Protein AF-R5GEL2-F1 (afdb_monomer)

pLDDT: mean 92.85, std 8.94, range [37.12, 98.94]

Solvent-accessible surface area (backbone atoms only — not comparable to full-atom values): 17138 Å² total; per-residue (Å²): 130,87,53,75,65,78,52,74,66,55,54,52,49,39,47,52,51,6,53,53,42,35,73,78,38,62,74,30,64,51,55,67,78,58,76,36,51,43,66,58,35,22,49,51,56,21,46,53,54,73,56,70,83,65,63,38,42,19,38,35,51,75,49,78,46,53,49,48,30,32,56,24,31,39,42,65,75,73,28,66,53,74,66,54,56,55,35,22,50,47,33,34,37,79,86,52,81,53,59,70,58,35,41,52,42,25,18,38,71,32,29,46,41,58,88,43,70,68,53,45,42,54,48,19,53,51,50,57,70,45,36,59,55,33,46,32,32,42,49,87,51,32,64,54,51,54,51,49,74,69,53,38,39,72,69,34,45,25,16,42,63,66,10,65,50,44,36,80,78,45,97,79,23,33,42,36,48,42,46,63,33,30,37,33,33,37,20,52,50,27,67,47,43,53,59,34,53,79,47,31,68,62,52,50,66,97,58,53,50,60,47,64,49,64,40,82,46,63,45,64,36,87,68,27,35,58,70,35,83,62,103,49,88,32,44,63,55,46,49,53,50,51,50,50,58,52,72,74,49,92,54,53,36,35,46,24,23,42,59,65,49,18,57,60,52,15,41,48,32,18,76,70,34,18,34,5,38,25,40,39,79,37,51,42,52,72,44,32,36,46,21,52,54,40,67,77,31,68,91,54,43,71,66,62,56,94,68,44,40,63,60,50,74,92,56,55,62,67,58,40,55,77,45,79,72,21,33,76,79

Foldseek 3Di:
DQPDADDPVVLVVLLVLLVVLCVVPVCLQDWDDFPDEQQRLQVVLLCCLQPQPLLAAFAAEQDPLLLLLLQALVCVVRPDDPVNSVNSNSVLDRRDPPNQVSLVCCCAQQPFDDSDSVLSNVSNVLCLVLLCRHQEYATDHSSVVVCVVVVSNVNHGYYHLNNQLCQVVDQHGSQLSQAQFFEEEEELLQVLLVVLLVVVCVQQPPGSLHHDYVHYHYDNQFHCHNNFDDPDNGPVRSLVVVLVVVVVDDGQEYEYARGSSQSVSQSSCSVSSHYRYRSHLSVCLSSLEDFQQQCVPCVRCVSHDPSRYHRDPVSQTPPCCVNVHVGSD

Radius of gyration: 19.91 Å; Cα contacts (8 Å, |Δi|>4): 616; chains: 1; bounding box: 53×40×61 Å

Mean predicted aligned error: 4.38 Å

Secondary structure (DSSP, 8-state):
--PPPPPHHHHHHHHHHHHHHHHH-GGGGPPPPPSS-HHHHHHHHHHHHHS--SS-EEEEE--HHHHHHHHHHHHHHH---HHHHHHHHTTS-PPP--HHHHHHHHHHHH---S--HHHHHHHHHHHHHHGGG-SEEE---GGGHHHHHTTTTTTPEEE-GGGTS-GGG-SS-GGGGGTT-EEEEEETTHHHHHHHHHTGGGTSTTSSSSPPPSEEEEEE----GGG---S-SSHHHHHHHHHHHHHTS--SEEEE--GGGHHHHHHHHHHTTSEEEE-TTHHHHHTTB--HHHHT-HHHHTT--TT-BPPPGGGS-TTGGGTTTTTT-

Nearest PDB structures (foldseek):
  1r55-assembly1_A  TM=3.298E-01  e=1.369E+00  Homo sapiens
  8ghp-assembly1_A  TM=3.135E-01  e=3.458E+00  Homo sapiens

Structure (mmCIF, N/CA/C/O backbone):
data_AF-R5GEL2-F1
#
_entry.id   AF-R5GEL2-F1
#
loop_
_atom_site.group_PDB
_atom_site.id
_atom_site.type_symbol
_atom_site.label_atom_id
_atom_site.label_alt_id
_atom_site.label_comp_id
_atom_site.label_asym_id
_atom_site.label_entity_id
_atom_site.label_seq_id
_atom_site.pdbx_PDB_ins_code
_atom_site.Cartn_x
_atom_site.Cartn_y
_atom_site.Cartn_z
_atom_site.occupancy
_atom_site.B_iso_or_equiv
_atom_site.auth_seq_id
_atom_site.auth_comp_id
_atom_site.auth_asym_id
_atom_site.auth_atom_id
_atom_site.pdbx_PDB_model_num
ATOM 1 N N . MET A 1 1 ? 8.995 6.875 -34.003 1.00 37.12 1 MET A N 1
ATOM 2 C CA . MET A 1 1 ? 10.150 5.949 -34.084 1.00 37.12 1 MET A CA 1
ATOM 3 C C . MET A 1 1 ? 10.126 5.033 -32.870 1.00 37.12 1 MET A C 1
ATOM 5 O O . MET A 1 1 ? 10.317 5.533 -31.772 1.00 37.12 1 MET A O 1
ATOM 9 N N . LYS A 1 2 ? 9.865 3.727 -33.035 1.00 38.16 2 LYS A N 1
ATOM 10 C CA . LYS A 1 2 ? 10.055 2.752 -31.945 1.00 38.16 2 LYS A CA 1
ATOM 11 C C . LYS A 1 2 ? 11.545 2.752 -31.589 1.00 38.16 2 LYS A C 1
ATOM 13 O O . LYS A 1 2 ? 12.365 2.341 -32.411 1.00 38.16 2 LYS A O 1
ATOM 18 N N . THR A 1 3 ? 11.909 3.299 -30.433 1.00 50.88 3 THR A N 1
ATOM 19 C CA . THR A 1 3 ? 13.295 3.296 -29.958 1.00 50.88 3 THR A CA 1
ATOM 20 C C . THR A 1 3 ? 13.719 1.842 -29.778 1.00 50.88 3 THR A C 1
ATOM 22 O O . THR A 1 3 ? 13.086 1.080 -29.049 1.00 50.88 3 THR A O 1
ATOM 25 N N . ARG A 1 4 ? 14.759 1.408 -30.505 1.00 55.03 4 ARG A N 1
ATOM 26 C CA . ARG A 1 4 ? 15.306 0.055 -30.330 1.00 55.03 4 ARG A CA 1
ATOM 27 C C . ARG A 1 4 ? 15.695 -0.117 -28.854 1.00 55.03 4 ARG A C 1
ATOM 29 O O . ARG A 1 4 ? 16.350 0.776 -28.310 1.00 55.03 4 ARG A O 1
ATOM 36 N N . PRO A 1 5 ? 15.333 -1.231 -28.197 1.00 58.41 5 PRO A N 1
ATOM 37 C CA . PRO A 1 5 ? 15.738 -1.461 -26.816 1.00 58.41 5 PRO A CA 1
ATOM 38 C C . PRO A 1 5 ? 17.271 -1.463 -26.724 1.00 58.41 5 PRO A C 1
ATOM 40 O O . PRO A 1 5 ? 17.941 -2.106 -27.534 1.00 58.41 5 PRO A O 1
ATOM 43 N N . LEU A 1 6 ? 17.844 -0.750 -25.742 1.00 62.34 6 LEU A N 1
ATOM 44 C CA . LEU A 1 6 ? 19.303 -0.701 -25.546 1.00 62.34 6 LEU A CA 1
ATOM 45 C C . LEU A 1 6 ? 19.872 -2.126 -25.402 1.00 62.34 6 LEU A C 1
ATOM 47 O O . LEU A 1 6 ? 19.221 -3.017 -24.843 1.00 62.34 6 LEU A O 1
ATOM 51 N N . SER A 1 7 ? 21.093 -2.374 -25.883 1.00 70.38 7 SER A N 1
ATOM 52 C CA . SER A 1 7 ? 21.727 -3.698 -25.777 1.00 70.38 7 SER A CA 1
ATOM 53 C C . SER A 1 7 ? 22.000 -4.082 -24.311 1.00 70.38 7 SER A C 1
ATOM 55 O O . SER A 1 7 ? 22.068 -3.226 -23.426 1.00 70.38 7 SER A O 1
ATOM 57 N N . LYS A 1 8 ? 22.125 -5.389 -24.006 1.00 66.75 8 LYS A N 1
ATOM 58 C CA . LYS A 1 8 ? 22.359 -5.851 -22.613 1.00 66.75 8 LYS A CA 1
ATOM 59 C C . LYS A 1 8 ? 23.684 -5.303 -22.093 1.00 66.75 8 LYS A C 1
ATOM 61 O O . LYS A 1 8 ? 23.744 -4.872 -20.948 1.00 66.75 8 LYS A O 1
ATOM 66 N N . ALA A 1 9 ? 24.690 -5.262 -22.962 1.00 73.31 9 ALA A N 1
ATOM 67 C CA . ALA A 1 9 ? 25.987 -4.673 -22.676 1.00 73.31 9 ALA A CA 1
ATOM 68 C C . ALA A 1 9 ? 25.861 -3.196 -22.281 1.00 73.31 9 ALA A C 1
ATOM 70 O O . ALA A 1 9 ? 26.357 -2.809 -21.228 1.00 73.31 9 ALA A O 1
ATOM 71 N N . LEU A 1 10 ? 25.117 -2.395 -23.050 1.00 76.12 10 LEU A N 1
ATOM 72 C CA . LEU A 1 10 ? 24.977 -0.965 -22.783 1.00 76.12 10 LEU A CA 1
ATOM 73 C C . LEU A 1 10 ? 24.272 -0.679 -21.449 1.00 76.12 10 LEU A C 1
ATOM 75 O O . LEU A 1 10 ? 24.745 0.144 -20.675 1.00 76.12 10 LEU A O 1
ATOM 79 N N . VAL A 1 11 ? 23.194 -1.398 -21.122 1.00 73.62 11 VAL A N 1
ATOM 80 C CA . VAL A 1 11 ? 22.514 -1.235 -19.820 1.00 73.62 11 VAL A CA 1
ATOM 81 C C . VAL A 1 11 ? 23.430 -1.620 -18.654 1.00 73.62 11 VAL A C 1
ATOM 83 O O . VAL A 1 11 ? 23.440 -0.940 -17.628 1.00 73.62 11 VAL A O 1
ATOM 86 N N . THR A 1 12 ? 24.224 -2.684 -18.807 1.00 77.88 12 THR A N 1
ATOM 87 C CA . THR A 1 12 ? 25.216 -3.088 -17.801 1.00 77.88 12 THR A CA 1
ATOM 88 C C . THR A 1 12 ? 26.283 -2.014 -17.613 1.00 77.88 12 THR A C 1
ATOM 90 O O . THR A 1 12 ? 26.579 -1.656 -16.475 1.00 77.88 12 THR A O 1
ATOM 93 N N . VAL A 1 13 ? 26.806 -1.452 -18.705 1.00 83.38 13 VAL A N 1
ATOM 94 C CA . VAL A 1 13 ? 27.785 -0.356 -18.668 1.00 83.38 13 VAL A CA 1
ATOM 95 C C . VAL A 1 13 ? 27.195 0.875 -17.982 1.00 83.38 13 VAL A C 1
ATOM 97 O O . VAL A 1 13 ? 27.789 1.373 -17.031 1.00 83.38 13 VAL A O 1
ATOM 100 N N . LEU A 1 14 ? 25.991 1.312 -18.365 1.00 80.88 14 LEU A N 1
ATOM 101 C CA . LEU A 1 14 ? 25.308 2.447 -17.731 1.00 80.88 14 LEU A CA 1
ATOM 102 C C . LEU A 1 14 ? 25.101 2.224 -16.227 1.00 80.88 14 LEU A C 1
ATOM 104 O O . LEU A 1 14 ? 25.308 3.134 -15.427 1.00 80.88 14 LEU A O 1
ATOM 108 N N . LYS A 1 15 ? 24.749 0.999 -15.820 1.00 78.38 15 LYS A N 1
ATOM 109 C CA . LYS A 1 15 ? 24.614 0.634 -14.404 1.00 78.38 15 LYS A CA 1
ATOM 110 C C . LYS A 1 15 ? 25.949 0.703 -13.658 1.00 78.38 15 LYS A C 1
ATOM 112 O O . LYS A 1 15 ? 25.963 1.120 -12.502 1.00 78.38 15 LYS A O 1
ATOM 117 N N . LEU A 1 16 ? 27.049 0.270 -14.276 1.00 83.25 16 LEU A N 1
ATOM 118 C CA . LEU A 1 16 ? 28.389 0.348 -13.683 1.00 83.25 16 LEU A CA 1
ATOM 119 C C . LEU A 1 16 ? 28.854 1.801 -13.553 1.00 83.25 16 LEU A C 1
ATOM 121 O O . LEU A 1 16 ? 29.304 2.185 -12.478 1.00 83.25 16 LEU A O 1
ATOM 125 N N . ILE A 1 17 ? 28.660 2.614 -14.593 1.00 83.38 17 ILE A N 1
ATOM 126 C CA . ILE A 1 17 ? 28.971 4.050 -14.572 1.00 83.38 17 ILE A CA 1
ATOM 127 C C . ILE A 1 17 ? 28.175 4.744 -13.467 1.00 83.38 17 ILE A C 1
ATOM 129 O O . ILE A 1 17 ? 28.766 5.398 -12.615 1.00 83.38 17 ILE A O 1
ATOM 133 N N . GLY A 1 18 ? 26.857 4.535 -13.408 1.00 79.25 18 GLY A N 1
ATOM 134 C CA . GLY A 1 18 ? 26.023 5.123 -12.360 1.00 79.25 18 GLY A CA 1
ATOM 135 C C . GLY A 1 18 ? 26.480 4.727 -10.949 1.00 79.25 18 GLY A C 1
ATOM 136 O O . GLY A 1 18 ? 26.526 5.568 -10.057 1.00 79.25 18 GLY A O 1
ATOM 137 N N . LYS A 1 19 ? 26.911 3.473 -10.735 1.00 79.62 19 LYS A N 1
ATOM 138 C CA . LYS A 1 19 ? 27.489 3.049 -9.445 1.00 79.62 19 LYS A CA 1
ATOM 139 C C . LYS A 1 19 ? 28.761 3.815 -9.086 1.00 79.62 19 LYS A C 1
ATOM 141 O O . LYS A 1 19 ? 28.962 4.113 -7.914 1.00 79.62 19 LYS A O 1
ATOM 146 N N . VAL A 1 20 ? 29.625 4.088 -10.062 1.00 84.19 20 VAL A N 1
ATOM 147 C CA . VAL A 1 20 ? 30.837 4.892 -9.849 1.00 84.19 20 VAL A CA 1
ATOM 148 C C . VAL A 1 20 ? 30.454 6.335 -9.521 1.00 84.19 20 VAL A C 1
ATOM 150 O O . VAL A 1 20 ? 30.935 6.869 -8.526 1.00 84.19 20 VAL A O 1
ATOM 153 N N . VAL A 1 21 ? 29.519 6.926 -10.271 1.00 81.19 21 VAL A N 1
ATOM 154 C CA . VAL A 1 21 ? 28.993 8.277 -10.009 1.00 81.19 21 VAL A CA 1
ATOM 155 C C . VAL A 1 21 ? 28.429 8.387 -8.594 1.00 81.19 21 VAL A C 1
ATOM 157 O O . VAL A 1 21 ? 28.763 9.329 -7.889 1.00 81.19 21 VAL A O 1
ATOM 160 N N . ALA A 1 22 ? 27.652 7.406 -8.134 1.00 78.62 22 ALA A N 1
ATOM 161 C CA . ALA A 1 22 ? 27.080 7.408 -6.788 1.00 78.62 22 ALA A CA 1
ATOM 162 C C . ALA A 1 22 ? 28.119 7.333 -5.661 1.00 78.62 22 ALA A C 1
ATOM 164 O O . ALA A 1 22 ? 27.867 7.837 -4.571 1.00 78.62 22 ALA A O 1
ATOM 165 N N . LYS A 1 23 ? 29.290 6.732 -5.913 1.00 81.44 23 LYS A N 1
ATOM 166 C CA . LYS A 1 23 ? 30.402 6.742 -4.949 1.00 81.44 23 LYS A CA 1
ATOM 167 C C . LYS A 1 23 ? 31.076 8.110 -4.852 1.00 81.44 23 LYS A C 1
ATOM 169 O O . LYS A 1 23 ? 31.566 8.458 -3.787 1.00 81.44 23 LYS A O 1
ATOM 174 N N . ILE A 1 24 ? 31.125 8.853 -5.957 1.00 83.94 24 ILE A N 1
ATOM 175 C CA . ILE A 1 24 ? 31.801 10.157 -6.047 1.00 83.94 24 ILE A CA 1
ATOM 176 C C . ILE A 1 24 ? 30.846 11.297 -5.658 1.00 83.94 24 ILE A C 1
ATOM 178 O O . ILE A 1 24 ? 31.268 12.304 -5.102 1.00 83.94 24 ILE A O 1
ATOM 182 N N . CYS A 1 25 ? 29.550 11.133 -5.923 1.00 78.88 25 CYS A N 1
ATOM 183 C CA . CYS A 1 25 ? 28.508 12.121 -5.688 1.00 78.88 25 CYS A CA 1
ATOM 184 C C . CYS A 1 25 ? 27.336 11.466 -4.931 1.00 78.88 25 CYS A C 1
ATOM 186 O O . CYS A 1 25 ? 26.422 10.929 -5.562 1.00 78.88 25 CYS A O 1
ATOM 188 N N . PRO A 1 26 ? 27.336 11.492 -3.584 1.00 72.06 26 PRO A N 1
ATOM 189 C CA . PRO A 1 26 ? 26.307 10.836 -2.772 1.00 72.06 26 PRO A CA 1
ATOM 190 C C . PRO A 1 26 ? 24.879 11.333 -3.047 1.00 72.06 26 PRO A C 1
ATOM 192 O O . PRO A 1 26 ? 23.924 10.565 -2.933 1.00 72.06 26 PRO A O 1
ATOM 195 N N . SER A 1 27 ? 24.717 12.585 -3.495 1.00 70.62 27 SER A N 1
ATOM 196 C CA . SER A 1 27 ? 23.416 13.148 -3.889 1.00 70.62 27 SER A CA 1
ATOM 197 C C . SER A 1 27 ? 22.786 12.444 -5.102 1.00 70.62 27 SER A C 1
ATOM 199 O O . SER A 1 27 ? 21.578 12.536 -5.308 1.00 70.62 27 SER A O 1
ATOM 201 N N . ALA A 1 28 ? 23.556 11.659 -5.866 1.00 66.06 28 ALA A N 1
ATOM 202 C CA . ALA A 1 28 ? 23.044 10.781 -6.921 1.00 66.06 28 ALA A CA 1
ATOM 203 C C . ALA A 1 28 ? 22.138 9.650 -6.389 1.00 66.06 28 ALA A C 1
ATOM 205 O O . ALA A 1 28 ? 21.367 9.066 -7.149 1.00 66.06 28 ALA A O 1
ATOM 206 N N . MET A 1 29 ? 22.209 9.337 -5.089 1.00 68.94 29 MET A N 1
ATOM 207 C CA . MET A 1 29 ? 21.339 8.360 -4.422 1.00 68.94 29 MET A CA 1
ATOM 208 C C . MET A 1 29 ? 20.086 8.979 -3.789 1.00 68.94 29 MET A C 1
ATOM 210 O O . MET A 1 29 ? 19.350 8.270 -3.102 1.00 68.94 29 MET A O 1
ATOM 214 N N . ALA A 1 30 ? 19.828 10.271 -4.015 1.00 82.62 30 ALA A N 1
ATOM 215 C CA . ALA A 1 30 ? 18.680 10.952 -3.434 1.00 82.62 30 ALA A CA 1
ATOM 216 C C . ALA A 1 30 ? 17.348 10.315 -3.869 1.00 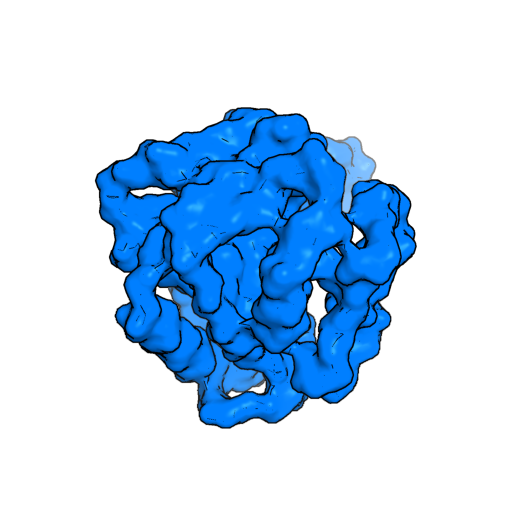82.62 30 ALA A C 1
ATOM 218 O O . ALA A 1 30 ? 17.090 10.078 -5.058 1.00 82.62 30 ALA A O 1
ATOM 219 N N . LEU A 1 31 ? 16.489 10.077 -2.879 1.00 89.88 31 LEU A N 1
ATOM 220 C CA . LEU A 1 31 ? 15.087 9.732 -3.088 1.00 89.88 31 LEU A CA 1
ATOM 221 C C . LEU A 1 31 ? 14.362 10.887 -3.797 1.00 89.88 31 LEU A C 1
ATOM 223 O O . LEU A 1 31 ? 14.830 12.031 -3.740 1.00 89.88 31 LEU A O 1
ATOM 227 N N . PRO A 1 32 ? 13.229 10.629 -4.470 1.00 91.50 32 PRO A N 1
ATOM 228 C CA . PRO A 1 32 ? 12.364 11.717 -4.892 1.00 91.50 32 PRO A CA 1
ATOM 229 C C . PRO A 1 32 ? 11.988 12.587 -3.682 1.00 91.50 32 PRO A C 1
ATOM 231 O O . PRO A 1 32 ? 11.641 12.035 -2.633 1.00 91.50 32 PRO A O 1
ATOM 234 N N . PRO A 1 33 ? 12.063 13.924 -3.807 1.00 92.56 33 PRO A N 1
ATOM 235 C CA . PRO A 1 33 ? 11.722 14.817 -2.707 1.00 92.56 33 PRO A CA 1
ATOM 236 C C . PRO A 1 33 ? 10.257 14.629 -2.308 1.00 92.56 33 PRO A C 1
ATOM 238 O O . PRO A 1 33 ? 9.421 14.327 -3.162 1.00 92.56 33 PRO A O 1
ATOM 241 N N . CYS A 1 34 ? 9.968 14.799 -1.020 1.00 96.50 34 CYS A N 1
ATOM 242 C CA . CYS A 1 34 ? 8.599 14.844 -0.520 1.00 96.50 34 CYS A CA 1
ATOM 243 C C . CYS A 1 34 ? 8.028 16.250 -0.716 1.00 96.50 34 CYS A C 1
ATOM 245 O O . CYS A 1 34 ? 8.754 17.235 -0.592 1.00 96.50 34 CYS A O 1
ATOM 247 N N . ASP A 1 35 ? 6.745 16.308 -1.056 1.00 97.88 35 ASP A N 1
ATOM 248 C CA . ASP A 1 35 ? 5.984 17.546 -1.221 1.00 97.88 35 ASP A CA 1
ATOM 249 C C . ASP A 1 35 ? 5.334 17.975 0.102 1.00 97.88 35 ASP A C 1
ATOM 251 O O . ASP A 1 35 ? 5.050 19.154 0.276 1.00 97.88 35 ASP A O 1
ATOM 255 N N . LEU A 1 36 ? 5.108 17.014 1.005 1.00 98.25 36 LEU A N 1
ATOM 256 C CA . LEU A 1 36 ? 4.556 17.201 2.343 1.00 98.25 36 LEU A CA 1
ATOM 257 C C . LEU A 1 36 ? 5.505 16.622 3.389 1.00 98.25 36 LEU A C 1
ATOM 259 O O . LEU A 1 36 ? 6.181 15.619 3.123 1.00 98.25 36 LEU A O 1
ATOM 263 N N . ASP A 1 37 ? 5.510 17.197 4.585 1.00 97.50 37 ASP A N 1
ATOM 264 C CA . ASP A 1 37 ? 6.106 16.556 5.753 1.00 97.50 37 ASP A CA 1
ATOM 265 C C . ASP A 1 37 ? 5.181 15.485 6.377 1.00 97.50 37 ASP A C 1
ATOM 267 O O . ASP A 1 37 ? 4.182 15.054 5.790 1.00 97.50 37 ASP A O 1
ATOM 271 N N . ASN A 1 38 ? 5.572 14.969 7.545 1.00 96.56 38 ASN A N 1
ATOM 272 C CA . ASN A 1 38 ? 4.817 13.934 8.245 1.00 96.56 38 ASN A CA 1
ATOM 273 C C . ASN A 1 38 ? 3.464 14.443 8.779 1.00 96.56 38 ASN A C 1
ATOM 275 O O . ASN A 1 38 ? 2.450 13.766 8.604 1.00 96.56 38 ASN A O 1
ATOM 279 N N . ASP A 1 39 ? 3.444 15.624 9.399 1.00 96.81 39 ASP A N 1
ATOM 280 C CA . ASP A 1 39 ? 2.246 16.189 10.022 1.00 96.81 39 ASP A CA 1
ATOM 281 C C . ASP A 1 39 ? 1.240 16.626 8.949 1.00 96.81 39 ASP A C 1
ATOM 283 O O . ASP A 1 39 ? 0.056 16.292 9.036 1.00 96.81 39 ASP A O 1
ATOM 287 N N . GLU A 1 40 ? 1.717 17.262 7.875 1.00 98.12 40 GLU A N 1
ATOM 288 C CA . GLU A 1 40 ? 0.893 17.663 6.731 1.00 98.12 40 GLU A CA 1
ATOM 289 C C . GLU A 1 40 ? 0.241 16.459 6.034 1.00 98.12 40 GLU A C 1
ATOM 291 O O . GLU A 1 40 ? -0.920 16.518 5.624 1.00 98.12 40 GLU A O 1
ATOM 296 N N . ALA A 1 41 ? 0.967 15.345 5.899 1.00 98.31 41 ALA A N 1
ATOM 297 C CA . ALA A 1 41 ? 0.426 14.122 5.316 1.00 98.31 41 ALA A CA 1
ATOM 298 C C . ALA A 1 41 ? -0.631 13.462 6.218 1.00 98.31 41 ALA A C 1
ATOM 300 O O . ALA A 1 41 ? -1.662 13.007 5.715 1.00 98.31 41 ALA A O 1
ATOM 301 N N . ASN A 1 42 ? -0.403 13.436 7.535 1.00 98.19 42 ASN A N 1
ATOM 302 C CA . ASN A 1 42 ? -1.383 12.962 8.513 1.00 98.19 42 ASN A CA 1
ATOM 303 C C . ASN A 1 42 ? -2.660 13.816 8.468 1.00 98.19 42 ASN A C 1
ATOM 305 O O . ASN A 1 42 ? -3.766 13.277 8.403 1.00 98.19 42 ASN A O 1
ATOM 309 N N . ASP A 1 43 ? -2.520 15.140 8.442 1.00 98.31 43 ASP A N 1
ATOM 310 C CA . ASP A 1 43 ? -3.657 16.057 8.391 1.00 98.31 43 ASP A CA 1
ATOM 311 C C . ASP A 1 43 ? -4.411 15.988 7.059 1.00 98.31 43 ASP A C 1
ATOM 313 O O . ASP A 1 43 ? -5.641 16.039 7.062 1.00 98.31 43 ASP A O 1
ATOM 317 N N . LEU A 1 44 ? -3.719 15.774 5.935 1.00 98.44 44 LEU A N 1
ATOM 318 C CA . LEU A 1 44 ? -4.363 15.556 4.638 1.00 98.44 44 LEU A CA 1
ATOM 319 C C . LEU A 1 44 ? -5.275 14.321 4.660 1.00 98.44 44 LEU A C 1
ATOM 321 O O . LEU A 1 44 ? -6.438 14.410 4.266 1.00 98.44 44 LEU A O 1
ATOM 325 N N . VAL A 1 45 ? -4.771 13.182 5.150 1.00 98.62 45 VAL A N 1
ATOM 326 C CA . VAL A 1 45 ? -5.575 11.952 5.255 1.00 98.62 45 VAL A CA 1
ATOM 327 C C . VAL A 1 45 ? -6.726 12.141 6.239 1.00 98.62 45 VAL A C 1
ATOM 329 O O . VAL A 1 45 ? -7.838 11.697 5.963 1.00 98.62 45 VAL A O 1
ATOM 332 N N . ARG A 1 46 ? -6.504 12.833 7.363 1.00 98.44 46 ARG A N 1
ATOM 333 C CA . ARG A 1 46 ? -7.581 13.158 8.307 1.00 98.44 46 ARG A CA 1
ATOM 334 C C . ARG A 1 46 ? -8.669 14.004 7.643 1.00 98.44 46 ARG A C 1
ATOM 336 O O . ARG A 1 46 ? -9.843 13.681 7.782 1.00 98.44 46 ARG A O 1
ATOM 343 N N . GLY A 1 47 ? -8.284 15.025 6.878 1.00 98.44 47 GLY A N 1
ATOM 344 C CA . GLY A 1 47 ? -9.205 15.912 6.170 1.00 98.44 47 GLY A CA 1
ATOM 345 C C . GLY A 1 47 ? -10.100 15.166 5.180 1.00 98.44 47 GLY A C 1
ATOM 346 O O . GLY A 1 47 ? -11.307 15.388 5.172 1.00 98.44 47 GLY A O 1
ATOM 347 N N . TRP A 1 48 ? -9.550 14.210 4.422 1.00 98.50 48 TRP A N 1
ATOM 348 C CA . TRP A 1 48 ? -10.340 13.332 3.542 1.00 98.50 48 TRP A CA 1
ATOM 349 C C . TRP A 1 48 ? -11.414 12.537 4.288 1.00 98.50 48 TRP A C 1
ATOM 351 O O . TRP A 1 48 ? -12.480 12.249 3.747 1.00 98.50 48 TRP A O 1
ATOM 361 N N . LEU A 1 49 ? -11.118 12.145 5.527 1.00 98.44 49 LEU A N 1
ATOM 362 C CA . LEU A 1 49 ? -12.017 11.362 6.361 1.00 98.44 49 LEU A CA 1
ATOM 363 C C . LEU A 1 49 ? -13.067 12.247 7.042 1.00 98.44 49 LEU A C 1
ATOM 365 O O . LEU A 1 49 ? -14.237 11.874 7.086 1.00 98.44 49 LEU A O 1
ATOM 369 N N . GLU A 1 50 ? -12.688 13.409 7.561 1.00 98.12 50 GLU A N 1
ATOM 370 C CA . GLU A 1 50 ? -13.603 14.334 8.246 1.00 98.12 50 GLU A CA 1
ATOM 371 C C . GLU A 1 50 ? -14.530 15.072 7.267 1.00 98.12 50 GLU A C 1
ATOM 373 O O . GLU A 1 50 ? -15.678 15.369 7.605 1.00 98.12 50 GLU A O 1
ATOM 378 N N . HIS A 1 51 ? -14.063 15.317 6.041 1.00 97.12 51 HIS A N 1
ATOM 379 C CA . HIS A 1 51 ? -14.753 16.123 5.034 1.00 97.12 51 HIS A CA 1
ATOM 380 C C . HIS A 1 51 ? -14.809 15.398 3.677 1.00 97.12 51 HIS A C 1
ATOM 382 O O . HIS A 1 51 ? -14.126 15.804 2.735 1.00 97.12 51 HIS A O 1
ATOM 388 N N . PRO A 1 52 ? -15.604 14.317 3.552 1.00 93.81 52 PRO A N 1
ATOM 389 C CA . PRO A 1 52 ? -15.705 13.572 2.302 1.00 93.81 52 PRO A CA 1
ATOM 390 C C . PRO A 1 52 ? -16.325 14.436 1.196 1.00 93.81 52 PRO A C 1
ATOM 392 O O . PRO A 1 52 ? -17.425 14.966 1.351 1.00 93.81 52 PRO A O 1
ATOM 395 N N . ASP A 1 53 ? -15.641 14.530 0.059 1.00 94.38 53 ASP A N 1
ATOM 396 C CA . ASP A 1 53 ? -16.067 15.301 -1.118 1.00 94.38 53 ASP A CA 1
ATOM 397 C C . ASP A 1 53 ? -16.823 14.458 -2.168 1.00 94.38 53 ASP A C 1
ATOM 399 O O . ASP A 1 53 ? -17.256 14.968 -3.201 1.00 94.38 53 ASP A O 1
ATOM 403 N N . GLY A 1 54 ? -16.973 13.154 -1.908 1.00 90.56 54 GLY A N 1
ATOM 404 C CA . GLY A 1 54 ? -17.615 12.179 -2.793 1.00 90.56 54 GLY A CA 1
ATOM 405 C C . GLY A 1 54 ? -16.768 11.727 -3.991 1.00 90.56 54 GLY A C 1
ATOM 406 O O . GLY A 1 54 ? -17.203 10.841 -4.726 1.00 90.56 54 GLY A O 1
ATOM 407 N N . GLN A 1 55 ? -15.569 12.281 -4.193 1.00 93.19 55 GLN A N 1
ATOM 408 C CA . GLN A 1 55 ? -14.689 11.934 -5.318 1.00 93.19 55 GLN A CA 1
ATOM 409 C C . GLN A 1 55 ? -13.823 10.704 -5.024 1.00 93.19 55 GLN A C 1
ATOM 411 O O . GLN A 1 55 ? -13.342 10.042 -5.946 1.00 93.19 55 GLN A O 1
ATOM 416 N N . GLY A 1 56 ? -13.670 10.367 -3.742 1.00 97.44 56 GLY A N 1
ATOM 417 C CA . GLY A 1 56 ? -12.788 9.308 -3.279 1.00 97.44 56 GLY A CA 1
ATOM 418 C C . GLY A 1 56 ? -11.323 9.737 -3.316 1.00 97.44 56 GLY A C 1
ATOM 419 O O . GLY A 1 56 ? -10.884 10.502 -4.174 1.00 97.44 56 GLY A O 1
ATOM 420 N N . HIS A 1 57 ? -10.538 9.197 -2.390 1.00 98.62 57 HIS A N 1
ATOM 421 C CA . HIS A 1 57 ? -9.121 9.528 -2.266 1.00 98.62 57 HIS A CA 1
ATOM 422 C C . HIS A 1 57 ? -8.279 8.278 -2.075 1.00 98.62 57 HIS A C 1
ATOM 424 O O . HIS A 1 57 ? -8.737 7.284 -1.511 1.00 98.62 57 HIS A O 1
ATOM 430 N N . MET A 1 58 ? -7.033 8.326 -2.534 1.00 98.44 58 MET A N 1
ATOM 431 C CA . MET A 1 58 ? -6.095 7.217 -2.443 1.00 98.44 58 MET A CA 1
ATOM 432 C C . MET A 1 58 ? -4.774 7.667 -1.822 1.00 98.44 58 MET A C 1
ATOM 434 O O . MET A 1 58 ? -4.003 8.404 -2.443 1.00 98.44 58 MET A O 1
ATOM 438 N N . ALA A 1 59 ? -4.471 7.135 -0.635 1.00 98.69 59 ALA A N 1
ATOM 439 C CA . ALA A 1 59 ? -3.114 7.120 -0.096 1.00 98.69 59 ALA A CA 1
ATOM 440 C C . ALA A 1 59 ? -2.486 5.749 -0.340 1.00 98.69 59 ALA A C 1
ATOM 442 O O . ALA A 1 59 ? -3.107 4.707 -0.117 1.00 98.69 59 ALA A O 1
ATOM 443 N N . THR A 1 60 ? -1.245 5.739 -0.811 1.00 98.06 60 THR A N 1
ATOM 444 C CA . THR A 1 60 ? -0.562 4.498 -1.167 1.00 98.06 60 THR A CA 1
ATOM 445 C C . THR A 1 60 ? 0.936 4.565 -0.922 1.00 98.06 60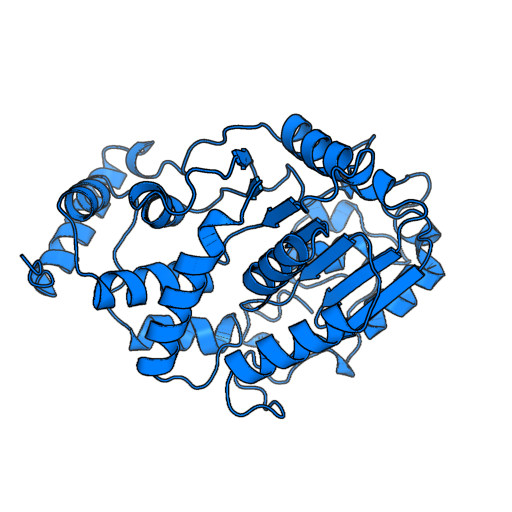 THR A C 1
ATOM 447 O O . THR A 1 60 ? 1.505 5.590 -0.548 1.00 98.06 60 THR A O 1
ATOM 450 N N . LYS A 1 61 ? 1.577 3.425 -1.121 1.00 96.19 61 LYS A N 1
ATOM 451 C CA . LYS A 1 61 ? 3.015 3.262 -1.261 1.00 96.19 61 LYS A CA 1
ATOM 452 C C . LYS A 1 61 ? 3.277 2.290 -2.402 1.00 96.19 61 LYS A C 1
ATOM 454 O O . LYS A 1 61 ? 2.442 1.434 -2.704 1.00 96.19 61 LYS A O 1
ATOM 459 N N . LEU A 1 62 ? 4.454 2.366 -3.009 1.00 95.75 62 LEU A N 1
ATOM 460 C CA . LEU A 1 62 ? 4.858 1.375 -4.006 1.00 95.75 62 LEU A CA 1
ATOM 461 C C . LEU A 1 62 ? 5.577 0.230 -3.294 1.00 95.75 62 LEU A C 1
ATOM 463 O O . LEU A 1 62 ? 6.429 0.467 -2.452 1.00 95.75 62 LEU A O 1
ATOM 467 N N . GLY A 1 63 ? 5.221 -1.025 -3.549 1.00 94.50 63 GLY A N 1
ATOM 468 C CA . GLY A 1 63 ? 5.961 -2.153 -2.980 1.00 94.50 63 GLY A CA 1
ATOM 469 C C . GLY A 1 63 ? 7.322 -2.329 -3.666 1.00 94.50 63 GLY A C 1
ATOM 470 O O . GLY A 1 63 ? 7.473 -2.019 -4.847 1.00 94.50 63 GLY A O 1
ATOM 471 N N . THR A 1 64 ? 8.338 -2.801 -2.941 1.00 92.62 64 THR A N 1
ATOM 472 C CA . THR A 1 64 ? 9.712 -2.886 -3.472 1.00 92.62 64 THR A CA 1
ATOM 473 C C . THR A 1 64 ? 9.814 -3.848 -4.656 1.00 92.62 64 THR A C 1
ATOM 475 O O . THR A 1 64 ? 10.538 -3.580 -5.617 1.00 92.62 64 THR A O 1
ATOM 478 N N . TYR A 1 65 ? 9.138 -4.996 -4.590 1.00 94.06 65 TYR A N 1
ATOM 479 C CA . TYR A 1 65 ? 9.187 -6.004 -5.653 1.00 94.06 65 TYR A CA 1
ATOM 480 C C . TYR A 1 65 ? 8.219 -5.653 -6.788 1.00 94.06 65 TYR A C 1
ATOM 482 O O . TYR A 1 65 ? 8.536 -5.865 -7.957 1.00 94.06 65 TYR A O 1
ATOM 490 N N . GLU A 1 66 ? 7.101 -5.031 -6.439 1.00 96.50 66 GLU A N 1
ATOM 491 C CA . GLU A 1 66 ? 6.045 -4.511 -7.295 1.00 96.50 66 GLU A CA 1
ATOM 492 C C . GLU A 1 66 ? 6.566 -3.401 -8.212 1.00 96.50 66 GLU A C 1
ATOM 494 O O . GLU A 1 66 ? 6.435 -3.495 -9.433 1.00 96.50 66 GLU A O 1
ATOM 499 N N . LEU A 1 67 ? 7.235 -2.389 -7.649 1.00 95.94 67 LEU A N 1
ATOM 500 C CA . LEU A 1 67 ? 7.813 -1.278 -8.405 1.00 95.94 67 LEU A CA 1
ATOM 501 C C . LEU A 1 67 ? 8.956 -1.740 -9.309 1.00 95.94 67 LEU A C 1
ATOM 503 O O . LEU A 1 67 ? 9.072 -1.317 -10.458 1.00 95.94 67 LEU A O 1
ATOM 507 N N . LYS A 1 68 ? 9.795 -2.652 -8.813 1.00 94.75 68 LYS A N 1
ATOM 508 C CA . LYS A 1 68 ? 10.876 -3.253 -9.602 1.00 94.75 68 LYS A CA 1
ATOM 509 C C . LYS A 1 68 ? 10.341 -4.076 -10.770 1.00 94.75 68 LYS A C 1
ATOM 511 O O . LYS A 1 68 ? 10.921 -4.026 -11.857 1.00 94.75 68 LYS A O 1
ATOM 516 N N . ALA A 1 69 ? 9.248 -4.812 -10.569 1.00 95.69 69 ALA A N 1
ATOM 517 C CA . ALA A 1 69 ? 8.576 -5.529 -11.642 1.00 95.69 69 ALA A CA 1
ATOM 518 C C . ALA A 1 69 ? 7.977 -4.560 -12.665 1.00 95.69 69 ALA A C 1
ATOM 520 O O . ALA A 1 69 ? 8.261 -4.718 -13.850 1.00 95.69 69 ALA A O 1
ATOM 521 N N . PHE A 1 70 ? 7.259 -3.523 -12.218 1.00 96.31 70 PHE A N 1
ATOM 522 C CA . PHE A 1 70 ? 6.753 -2.464 -13.092 1.00 96.31 70 PHE A CA 1
ATOM 523 C C . PHE A 1 70 ? 7.872 -1.870 -13.957 1.00 96.31 70 PHE A C 1
ATOM 525 O O . PHE A 1 70 ? 7.802 -1.911 -15.181 1.00 96.31 70 PHE A O 1
ATOM 532 N N . LEU A 1 71 ? 8.957 -1.402 -13.334 1.00 94.25 71 LEU A N 1
ATOM 533 C CA . LEU A 1 71 ? 10.095 -0.804 -14.031 1.00 94.25 71 LEU A CA 1
ATOM 534 C C . LEU A 1 71 ? 10.717 -1.767 -15.056 1.00 94.25 71 LEU A C 1
ATOM 536 O O . LEU A 1 71 ? 11.077 -1.356 -16.159 1.00 94.25 71 LEU A O 1
ATOM 540 N N . CYS A 1 72 ? 10.817 -3.055 -14.720 1.00 93.56 72 CYS A N 1
ATOM 541 C CA . CYS A 1 72 ? 11.343 -4.089 -15.610 1.00 93.56 72 CYS A CA 1
ATOM 542 C C . CYS A 1 72 ? 10.442 -4.333 -16.830 1.00 93.56 72 CYS A C 1
ATOM 544 O O . CYS A 1 72 ? 10.907 -4.237 -17.964 1.00 93.56 72 CYS A O 1
ATOM 546 N N . PHE A 1 73 ? 9.169 -4.646 -16.600 1.00 94.69 73 PHE A N 1
ATOM 547 C CA . PHE A 1 73 ? 8.241 -5.045 -17.656 1.00 94.69 73 PHE A CA 1
ATOM 548 C C . PHE A 1 73 ? 7.789 -3.854 -18.504 1.00 94.69 73 PHE A C 1
ATOM 550 O O . PHE A 1 73 ? 7.799 -3.949 -19.729 1.00 94.69 73 PHE A O 1
ATOM 557 N N . TYR A 1 74 ? 7.507 -2.705 -17.885 1.00 94.56 74 TYR A N 1
ATOM 558 C CA . TYR A 1 74 ? 7.082 -1.504 -18.604 1.00 94.56 74 TYR A CA 1
ATOM 559 C C . TYR A 1 74 ? 8.187 -0.977 -19.528 1.00 94.56 74 TYR A C 1
ATOM 561 O O . TYR A 1 74 ? 7.933 -0.661 -20.687 1.00 94.56 74 TYR A O 1
ATOM 569 N N . SER A 1 75 ? 9.444 -0.943 -19.063 1.00 90.62 75 SER A N 1
ATOM 570 C CA . SER A 1 75 ? 10.572 -0.538 -19.923 1.00 90.62 75 SER A CA 1
ATOM 571 C C . SER A 1 75 ? 10.863 -1.536 -21.051 1.00 90.62 75 SER A C 1
ATOM 573 O O . SER A 1 75 ? 11.402 -1.153 -22.090 1.00 90.62 75 SER A O 1
ATOM 575 N N . HIS A 1 76 ? 10.511 -2.815 -20.875 1.00 88.94 76 HIS A N 1
ATOM 576 C CA . HIS A 1 76 ? 10.614 -3.809 -21.941 1.00 88.94 76 HIS A CA 1
ATOM 577 C C . HIS A 1 76 ? 9.527 -3.614 -23.004 1.00 88.94 76 HIS A C 1
ATOM 579 O O . HIS A 1 76 ? 9.836 -3.664 -24.193 1.00 88.94 76 HIS A O 1
ATOM 585 N N . ALA A 1 77 ? 8.290 -3.346 -22.576 1.00 90.94 77 ALA A N 1
ATOM 586 C CA . ALA A 1 77 ? 7.146 -3.120 -23.456 1.00 90.94 77 ALA A CA 1
ATOM 587 C C . ALA A 1 77 ? 7.269 -1.817 -24.266 1.00 90.94 77 ALA A C 1
ATOM 589 O O . ALA A 1 77 ? 7.055 -1.814 -25.478 1.00 90.94 77 ALA A O 1
ATOM 590 N N . HIS A 1 78 ? 7.664 -0.722 -23.608 1.00 89.75 78 HIS A N 1
ATOM 591 C CA . HIS A 1 78 ? 7.634 0.633 -24.184 1.00 89.75 78 HIS A CA 1
ATOM 592 C C . HIS A 1 78 ? 8.993 1.143 -24.671 1.00 89.75 78 HIS A C 1
ATOM 594 O O . HIS A 1 78 ? 9.085 2.208 -25.281 1.00 89.75 78 HIS A O 1
ATOM 600 N N . GLY A 1 79 ? 10.060 0.376 -24.445 1.00 84.38 79 GLY A N 1
ATOM 601 C CA . GLY A 1 79 ? 11.417 0.789 -24.775 1.00 84.38 79 GLY A CA 1
ATOM 602 C C . GLY A 1 79 ? 11.944 1.881 -23.842 1.00 84.38 79 GLY A C 1
ATOM 603 O O . GLY A 1 79 ? 11.369 2.189 -22.801 1.00 84.38 79 GLY A O 1
ATOM 604 N N . LEU A 1 80 ? 13.097 2.443 -24.206 1.00 82.06 80 LEU A N 1
ATOM 605 C CA . LEU A 1 80 ? 13.809 3.421 -23.382 1.00 82.06 80 LEU A CA 1
ATOM 606 C C . LEU A 1 80 ? 13.815 4.796 -24.038 1.00 82.06 80 LEU A C 1
ATOM 608 O O . LEU A 1 80 ? 13.954 4.922 -25.259 1.00 82.06 80 LEU A O 1
ATOM 612 N N . ARG A 1 81 ? 13.699 5.823 -23.200 1.00 86.25 81 ARG A N 1
ATOM 613 C CA . ARG A 1 81 ? 13.753 7.240 -23.558 1.00 86.25 81 ARG A CA 1
ATOM 614 C C . ARG A 1 81 ? 15.141 7.795 -23.251 1.00 86.25 81 ARG A C 1
ATOM 616 O O . ARG A 1 81 ? 15.872 7.269 -22.410 1.00 86.25 81 ARG A O 1
ATOM 623 N N . GLY A 1 82 ? 15.502 8.911 -23.883 1.00 83.50 82 GLY A N 1
ATOM 624 C CA . GLY A 1 82 ? 16.762 9.604 -23.574 1.00 83.50 82 GLY A CA 1
ATOM 625 C C . GLY A 1 82 ? 16.858 10.034 -22.102 1.00 83.50 82 GLY A C 1
ATOM 626 O O . GLY A 1 82 ? 17.923 9.942 -21.491 1.00 83.50 82 GLY A O 1
ATOM 627 N N . THR A 1 83 ? 15.727 10.410 -21.498 1.00 85.88 83 THR A N 1
ATOM 628 C CA . THR A 1 83 ? 15.620 10.722 -20.065 1.00 85.88 83 THR A CA 1
ATOM 629 C C . THR A 1 83 ? 15.946 9.522 -19.178 1.00 85.88 83 THR A C 1
ATOM 631 O O . THR A 1 83 ? 16.540 9.704 -18.115 1.00 85.88 83 THR A O 1
ATOM 634 N N . ASP A 1 84 ? 15.635 8.300 -19.615 1.00 86.31 84 ASP A N 1
ATOM 635 C CA . ASP A 1 84 ? 15.940 7.088 -18.854 1.00 86.31 84 ASP A CA 1
ATOM 636 C C . ASP A 1 84 ? 17.452 6.843 -18.802 1.00 86.31 84 ASP A C 1
ATOM 638 O O . ASP A 1 84 ? 18.006 6.581 -17.734 1.00 86.31 84 ASP A O 1
ATOM 642 N N . VAL A 1 85 ? 18.153 7.043 -19.924 1.00 82.94 85 VAL A N 1
ATOM 643 C CA . VAL A 1 85 ? 19.624 6.972 -19.977 1.00 82.94 85 VAL A CA 1
ATOM 644 C C . VAL A 1 85 ? 20.258 8.014 -19.054 1.00 82.94 85 VAL A C 1
ATOM 646 O O . VAL A 1 85 ? 21.151 7.685 -18.272 1.00 82.94 85 VAL A O 1
ATOM 649 N N . ALA A 1 86 ? 19.772 9.257 -19.088 1.00 85.38 86 ALA A N 1
ATOM 650 C CA . ALA A 1 86 ? 20.272 10.322 -18.220 1.00 85.38 86 ALA A CA 1
ATOM 651 C C . ALA A 1 86 ? 20.058 10.007 -16.728 1.00 85.38 86 ALA A C 1
ATOM 653 O O . ALA A 1 86 ? 20.965 10.193 -15.914 1.00 85.38 86 ALA A O 1
ATOM 654 N N . ASN A 1 87 ? 18.884 9.487 -16.358 1.00 86.94 87 ASN A N 1
ATOM 655 C CA . ASN A 1 87 ? 18.587 9.091 -14.981 1.00 86.94 87 ASN A CA 1
ATOM 656 C C . ASN A 1 87 ? 19.456 7.911 -14.516 1.00 86.94 87 ASN A C 1
ATOM 658 O O . ASN A 1 87 ? 19.889 7.900 -13.363 1.00 86.94 87 ASN A O 1
ATOM 662 N N . MET A 1 88 ? 19.769 6.960 -15.401 1.00 83.44 88 MET A N 1
ATOM 663 C CA . MET A 1 88 ? 20.697 5.864 -15.101 1.00 83.44 88 MET A CA 1
ATOM 664 C C . MET A 1 88 ? 22.132 6.349 -14.879 1.00 83.44 88 MET A C 1
ATOM 666 O O . MET A 1 88 ? 22.783 5.893 -13.939 1.00 83.44 88 MET A O 1
ATOM 670 N N . LEU A 1 89 ? 22.621 7.281 -15.706 1.00 83.38 89 LEU A N 1
ATOM 671 C CA . LEU A 1 89 ? 23.947 7.893 -15.535 1.00 83.38 89 LEU A CA 1
ATOM 672 C C . LEU A 1 89 ? 24.049 8.651 -14.206 1.00 83.38 89 LEU A C 1
ATOM 674 O O . LEU A 1 89 ? 25.080 8.600 -13.543 1.00 83.38 89 LEU A O 1
ATOM 678 N N . ARG A 1 90 ? 22.951 9.286 -13.782 1.00 81.88 90 ARG A N 1
ATOM 679 C CA . ARG A 1 90 ? 22.804 9.930 -12.466 1.00 81.88 90 ARG A CA 1
ATOM 680 C C . ARG A 1 90 ? 22.472 8.954 -11.334 1.00 81.88 90 ARG A C 1
ATOM 682 O O . ARG A 1 90 ? 22.196 9.400 -10.232 1.00 81.88 90 ARG A O 1
ATOM 689 N N . TYR A 1 91 ? 22.439 7.650 -11.603 1.00 81.62 91 TYR A N 1
ATOM 690 C CA . TYR A 1 91 ? 22.124 6.580 -10.651 1.00 81.62 91 TYR A CA 1
ATOM 691 C C . TYR A 1 91 ? 20.787 6.699 -9.896 1.00 81.62 91 TYR A C 1
ATOM 693 O O . TYR A 1 91 ? 20.582 6.025 -8.882 1.00 81.62 91 TYR A O 1
ATOM 701 N N . ARG A 1 92 ? 19.832 7.463 -10.439 1.00 83.06 92 ARG A N 1
ATOM 702 C CA . ARG A 1 92 ? 18.497 7.639 -9.846 1.00 83.06 92 ARG A CA 1
ATOM 703 C C . ARG A 1 92 ? 17.727 6.327 -9.775 1.00 83.06 92 ARG A C 1
ATOM 705 O O . ARG A 1 92 ? 17.112 6.027 -8.764 1.00 83.06 92 ARG A O 1
ATOM 712 N N . TYR A 1 93 ? 17.823 5.495 -10.809 1.00 81.62 93 TYR A N 1
ATOM 713 C CA . TYR A 1 93 ? 17.345 4.115 -10.766 1.00 81.62 93 TYR A CA 1
ATOM 714 C C . TYR A 1 93 ? 18.164 3.214 -11.698 1.00 81.62 93 TYR A C 1
ATOM 716 O O . TYR A 1 93 ? 18.608 3.648 -12.765 1.00 81.62 93 TYR A O 1
ATOM 724 N N . PRO A 1 94 ? 18.381 1.939 -11.330 1.00 75.25 94 PRO A N 1
ATOM 725 C CA . PRO A 1 94 ? 18.910 0.946 -12.249 1.00 75.25 94 PRO A CA 1
ATOM 726 C C . PRO A 1 94 ? 17.772 0.299 -13.048 1.00 75.25 94 PRO A C 1
ATOM 728 O O . PRO A 1 94 ? 16.776 -0.135 -12.476 1.00 75.25 94 PRO A O 1
ATOM 731 N N . LEU A 1 95 ? 17.953 0.120 -14.357 1.00 70.81 95 LEU A N 1
ATOM 732 C CA . LEU A 1 95 ? 17.044 -0.729 -15.126 1.00 70.81 95 LEU A CA 1
ATOM 733 C C . LEU A 1 95 ? 17.258 -2.207 -14.794 1.00 70.81 95 LEU A C 1
ATOM 735 O O . LEU A 1 95 ? 18.376 -2.734 -14.855 1.00 70.81 95 LEU A O 1
ATOM 739 N N . LEU A 1 96 ? 16.163 -2.888 -14.464 1.00 70.88 96 LEU A N 1
ATOM 740 C CA . LEU A 1 96 ? 16.138 -4.331 -14.281 1.00 70.88 96 LEU A CA 1
ATOM 741 C C . LEU A 1 96 ? 15.815 -4.992 -15.618 1.00 70.88 96 LEU A C 1
ATOM 743 O O . LEU A 1 96 ? 14.757 -4.782 -16.194 1.00 70.88 96 LEU A O 1
ATOM 747 N N . ARG A 1 97 ? 16.759 -5.785 -16.130 1.00 68.88 97 ARG A N 1
ATOM 748 C CA . ARG A 1 97 ? 16.655 -6.418 -17.457 1.00 68.88 97 ARG A CA 1
ATOM 749 C C . ARG A 1 97 ? 16.193 -7.866 -17.419 1.00 68.88 97 ARG A C 1
ATOM 751 O O . ARG A 1 97 ? 15.797 -8.403 -18.446 1.00 68.88 97 ARG A O 1
ATOM 758 N N . SER A 1 98 ? 16.318 -8.532 -16.275 1.00 85.69 98 SER A N 1
ATOM 759 C CA . SER A 1 98 ? 15.934 -9.935 -16.161 1.00 85.69 98 SER A CA 1
ATOM 760 C C . SER A 1 98 ? 14.458 -10.021 -15.791 1.00 85.69 98 SER A C 1
ATOM 762 O O . SER A 1 98 ? 14.131 -10.039 -14.607 1.00 85.69 98 SER A O 1
ATOM 764 N N . MET A 1 99 ? 13.589 -10.104 -16.807 1.00 87.62 99 MET A N 1
ATOM 765 C CA . MET A 1 99 ? 12.153 -10.349 -16.614 1.00 87.62 99 MET A CA 1
ATOM 766 C C . MET A 1 99 ? 11.934 -11.598 -15.759 1.00 87.62 99 MET A C 1
ATOM 768 O O . MET A 1 99 ? 11.227 -11.532 -14.763 1.00 87.62 99 MET A O 1
ATOM 772 N N . ARG A 1 100 ? 12.671 -12.687 -16.028 1.00 90.75 100 ARG A N 1
ATOM 773 C CA . ARG A 1 100 ? 12.664 -13.903 -15.196 1.00 90.75 100 ARG A CA 1
ATOM 774 C C . ARG A 1 100 ? 12.971 -13.639 -13.716 1.00 90.75 100 ARG A C 1
ATOM 776 O O . ARG A 1 100 ? 12.301 -14.190 -12.848 1.00 90.75 100 ARG A O 1
ATOM 783 N N . HIS A 1 101 ? 13.989 -12.834 -13.398 1.00 90.31 101 HIS A N 1
ATOM 784 C CA . HIS A 1 101 ? 14.325 -12.522 -12.004 1.00 90.31 101 HIS A CA 1
ATOM 785 C C . HIS A 1 101 ? 13.261 -11.644 -11.342 1.00 90.31 101 HIS A C 1
ATOM 787 O O . HIS A 1 101 ? 12.851 -11.938 -10.219 1.00 90.31 101 HIS A O 1
ATOM 793 N N . SER A 1 102 ? 12.817 -10.590 -12.033 1.00 92.50 102 SER A N 1
ATOM 794 C CA .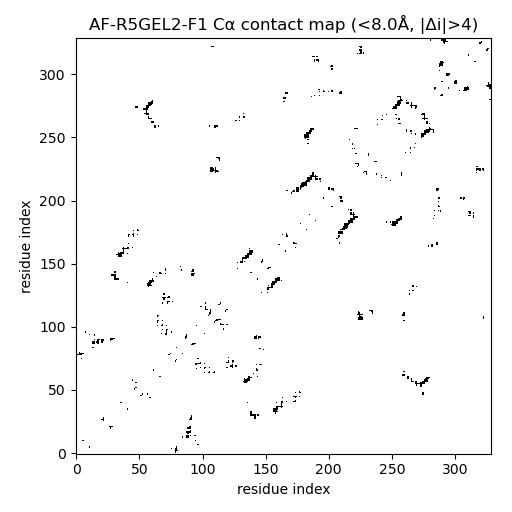 SER A 1 102 ? 11.772 -9.684 -11.548 1.00 92.50 102 SER A CA 1
ATOM 795 C C . SER A 1 102 ? 10.472 -10.442 -11.292 1.00 92.50 102 SER A C 1
ATOM 797 O O . SER A 1 102 ? 9.885 -10.306 -10.225 1.00 92.50 102 SER A O 1
ATOM 799 N N . LEU A 1 103 ? 10.089 -11.327 -12.212 1.00 94.00 103 LEU A N 1
ATOM 800 C CA . LEU A 1 103 ? 8.914 -12.183 -12.101 1.00 94.00 103 LEU A CA 1
ATOM 801 C C . LEU A 1 103 ? 9.020 -13.163 -10.936 1.00 94.00 103 LEU A C 1
ATOM 803 O O . LEU A 1 103 ? 8.074 -13.310 -10.173 1.00 94.00 103 LEU A O 1
ATOM 807 N N . ARG A 1 104 ? 10.184 -13.794 -10.737 1.00 92.88 104 ARG A N 1
ATOM 808 C CA . ARG A 1 104 ? 10.411 -14.678 -9.583 1.00 92.88 104 ARG A CA 1
ATOM 809 C C . ARG A 1 104 ? 10.255 -13.939 -8.251 1.00 92.88 104 ARG A C 1
ATOM 811 O O . ARG A 1 104 ? 9.735 -14.499 -7.298 1.00 92.88 104 ARG A O 1
ATOM 818 N N . ARG A 1 105 ? 10.721 -12.691 -8.163 1.00 92.19 105 ARG A N 1
ATOM 819 C CA . ARG A 1 105 ? 10.563 -11.874 -6.950 1.00 92.19 105 ARG A CA 1
ATOM 820 C C . ARG A 1 105 ? 9.118 -11.424 -6.756 1.00 92.19 105 ARG A C 1
ATOM 822 O O . ARG A 1 105 ? 8.605 -11.550 -5.655 1.00 92.19 105 ARG A O 1
ATOM 829 N N . LEU A 1 106 ? 8.460 -10.965 -7.819 1.00 94.56 106 LEU A N 1
ATOM 830 C CA . LEU A 1 106 ? 7.051 -10.575 -7.779 1.00 94.56 106 LEU A CA 1
ATOM 831 C C . LEU A 1 106 ? 6.154 -11.755 -7.359 1.00 94.56 106 LEU A C 1
ATOM 833 O O . LEU A 1 106 ? 5.260 -11.601 -6.537 1.00 94.56 106 LEU A O 1
ATOM 837 N N . THR A 1 107 ? 6.435 -12.952 -7.869 1.00 93.75 107 THR A N 1
ATOM 838 C CA . THR A 1 107 ? 5.691 -14.174 -7.525 1.00 93.75 107 THR A CA 1
ATOM 839 C C . THR A 1 107 ? 5.965 -14.622 -6.091 1.00 93.75 107 THR A C 1
ATOM 841 O O . THR A 1 107 ? 5.043 -14.700 -5.286 1.00 93.75 107 THR A O 1
ATOM 844 N N . ASN A 1 108 ? 7.234 -14.830 -5.729 1.00 91.31 108 ASN A N 1
ATOM 845 C CA . ASN A 1 108 ? 7.590 -15.370 -4.419 1.00 91.31 108 ASN A CA 1
ATOM 846 C C . ASN A 1 108 ? 7.301 -14.399 -3.267 1.00 91.31 108 ASN A C 1
ATOM 848 O O . ASN A 1 108 ? 6.738 -14.806 -2.258 1.00 91.31 108 ASN A O 1
ATOM 852 N N . ASN A 1 109 ? 7.701 -13.131 -3.407 1.00 91.25 109 ASN A N 1
ATOM 853 C CA . ASN A 1 109 ? 7.660 -12.155 -2.318 1.00 91.25 109 ASN A CA 1
ATOM 854 C C . ASN A 1 109 ? 6.363 -11.336 -2.277 1.00 91.25 109 ASN A C 1
ATOM 856 O O . ASN A 1 109 ? 5.967 -10.924 -1.194 1.00 91.25 109 ASN A O 1
ATOM 860 N N . ALA A 1 110 ? 5.720 -11.089 -3.424 1.00 91.62 110 ALA A N 1
ATOM 861 C CA . ALA A 1 110 ? 4.513 -10.258 -3.499 1.00 91.62 110 ALA A CA 1
ATOM 862 C C . ALA A 1 110 ? 3.236 -11.049 -3.837 1.00 91.62 110 ALA A C 1
ATOM 864 O O . ALA A 1 110 ? 2.148 -10.475 -3.850 1.00 91.62 110 ALA A O 1
ATOM 865 N N . GLY A 1 111 ? 3.353 -12.361 -4.082 1.00 93.62 111 GLY A N 1
ATOM 866 C CA . GLY A 1 111 ? 2.215 -13.258 -4.282 1.00 93.62 111 GLY A CA 1
ATOM 867 C C . GLY A 1 111 ? 1.623 -13.217 -5.689 1.00 93.62 111 GLY A C 1
ATOM 868 O O . GLY A 1 111 ? 0.453 -13.532 -5.864 1.00 93.62 111 GLY A O 1
ATOM 869 N N . PHE A 1 112 ? 2.378 -12.823 -6.712 1.00 96.81 112 PHE A N 1
ATOM 870 C CA . PHE A 1 112 ? 1.879 -12.817 -8.093 1.00 96.81 112 PHE A CA 1
ATOM 871 C C . PHE A 1 112 ? 1.893 -14.206 -8.749 1.00 96.81 112 PHE A C 1
ATOM 873 O O . PHE A 1 112 ? 2.776 -15.017 -8.485 1.00 96.81 112 PHE A O 1
ATOM 880 N N . PHE A 1 113 ? 0.942 -14.482 -9.643 1.00 97.06 113 PHE A N 1
ATOM 881 C CA . PHE A 1 113 ? 0.865 -15.729 -10.413 1.00 97.06 113 PHE A CA 1
ATOM 882 C C . PHE A 1 113 ? -0.044 -15.568 -11.653 1.00 97.06 113 PHE A C 1
ATOM 884 O O . PHE A 1 113 ? -0.916 -14.701 -11.669 1.00 97.06 113 PHE A O 1
ATOM 891 N N . PRO A 1 114 ? 0.107 -16.398 -12.699 1.00 95.81 114 PRO A N 1
ATOM 892 C CA . PRO A 1 114 ? 1.212 -17.326 -12.920 1.00 95.81 114 PRO A CA 1
ATOM 893 C C . PRO A 1 114 ? 2.522 -16.587 -13.228 1.00 95.81 114 PRO A C 1
ATOM 895 O O . PRO A 1 114 ? 2.527 -15.442 -13.681 1.00 95.81 114 PRO A O 1
ATOM 898 N N . ALA A 1 115 ? 3.652 -17.264 -13.023 1.00 94.06 115 ALA A N 1
ATOM 899 C CA . ALA A 1 115 ? 4.975 -16.753 -13.371 1.00 94.06 115 ALA A CA 1
ATOM 900 C C . ALA A 1 115 ? 5.226 -16.818 -14.895 1.00 94.06 115 ALA A C 1
ATOM 902 O O . ALA A 1 115 ? 6.111 -17.538 -15.352 1.00 94.06 115 ALA A O 1
ATOM 903 N N . SER A 1 116 ? 4.463 -16.048 -15.681 1.00 95.56 116 SER A N 1
ATOM 904 C CA . SER A 1 116 ? 4.669 -15.873 -17.128 1.00 95.56 116 SER A CA 1
ATOM 905 C C . SER A 1 116 ? 5.060 -14.436 -17.497 1.00 95.56 116 SER A C 1
ATOM 907 O O . SER A 1 116 ? 4.687 -13.481 -16.814 1.00 95.56 116 SER A O 1
ATOM 909 N N . GLU A 1 117 ? 5.823 -14.276 -18.583 1.00 94.81 117 GLU A N 1
ATOM 910 C CA . GLU A 1 117 ? 6.208 -12.948 -19.084 1.00 94.81 117 GLU A CA 1
ATOM 911 C C . GLU A 1 117 ? 4.988 -12.142 -19.544 1.00 94.81 117 GLU A C 1
ATOM 913 O O . GLU A 1 117 ? 4.898 -10.957 -19.239 1.00 94.81 117 GLU A O 1
ATOM 918 N N . GLU A 1 118 ? 4.015 -12.795 -20.184 1.00 96.12 118 GLU A N 1
ATOM 919 C CA . GLU A 1 118 ? 2.743 -12.188 -20.589 1.00 96.12 118 GLU A CA 1
ATOM 920 C C . GLU A 1 118 ? 1.990 -11.591 -19.391 1.00 96.12 118 GLU A C 1
ATOM 922 O O . GLU A 1 118 ? 1.587 -10.427 -19.423 1.00 96.12 118 GLU A O 1
ATOM 927 N N . ALA A 1 119 ? 1.865 -12.347 -18.293 1.00 97.31 119 ALA A N 1
ATOM 928 C CA . ALA A 1 119 ? 1.231 -11.846 -17.077 1.00 97.31 119 ALA A CA 1
ATOM 929 C C . ALA A 1 119 ? 2.010 -10.666 -16.471 1.00 97.31 119 ALA A C 1
ATOM 931 O O . ALA A 1 119 ? 1.397 -9.706 -16.009 1.00 97.31 119 ALA A O 1
ATOM 932 N N . GLY A 1 120 ? 3.346 -10.700 -16.511 1.00 97.12 120 GLY A N 1
ATOM 933 C CA . GLY A 1 120 ? 4.193 -9.594 -16.056 1.00 97.12 120 GLY A CA 1
ATOM 934 C C . GLY A 1 120 ? 4.033 -8.313 -16.886 1.00 97.12 120 GLY A C 1
ATOM 935 O O . GLY A 1 120 ? 3.976 -7.221 -16.320 1.00 97.12 120 GLY A O 1
ATOM 936 N N . LEU A 1 121 ? 3.900 -8.435 -18.211 1.00 96.88 121 LEU A N 1
ATOM 937 C CA . LEU A 1 121 ? 3.607 -7.306 -19.101 1.00 96.88 121 LEU A CA 1
ATOM 938 C C . LEU A 1 121 ? 2.223 -6.721 -18.802 1.00 96.88 121 LEU A C 1
ATOM 940 O O . LEU A 1 121 ? 2.102 -5.519 -18.582 1.00 96.88 121 LEU A O 1
ATOM 944 N N . ARG A 1 122 ? 1.197 -7.574 -18.685 1.00 98.25 122 ARG A N 1
ATOM 945 C CA . ARG A 1 122 ? -0.163 -7.148 -18.319 1.00 98.25 122 ARG A CA 1
ATOM 946 C C . ARG A 1 122 ? -0.209 -6.466 -16.947 1.00 98.25 122 ARG A C 1
ATOM 948 O O . ARG A 1 122 ? -0.932 -5.489 -16.775 1.00 98.25 122 ARG A O 1
ATOM 955 N N . TYR A 1 123 ? 0.576 -6.948 -15.983 1.00 98.38 123 TYR A N 1
ATOM 956 C CA . TYR A 1 123 ? 0.710 -6.322 -14.668 1.00 98.38 123 TYR A CA 1
ATOM 957 C C . TYR A 1 123 ? 1.294 -4.910 -14.781 1.00 98.38 123 TYR A C 1
ATOM 959 O O . TYR A 1 123 ? 0.772 -3.981 -14.173 1.00 98.38 123 TYR A O 1
ATOM 967 N N . ALA A 1 124 ? 2.338 -4.722 -15.590 1.00 97.81 124 ALA A N 1
ATOM 968 C CA . ALA A 1 124 ? 2.949 -3.410 -15.771 1.00 97.81 124 ALA A CA 1
ATOM 969 C C . ALA A 1 124 ? 2.000 -2.386 -16.410 1.00 97.81 124 ALA A C 1
ATOM 971 O O . ALA A 1 124 ? 1.986 -1.237 -15.972 1.00 97.81 124 ALA A O 1
ATOM 972 N N . GLU A 1 125 ? 1.187 -2.802 -17.385 1.00 98.31 125 GLU A N 1
ATOM 973 C CA . GLU A 1 125 ? 0.150 -1.940 -17.968 1.00 98.31 125 GLU A CA 1
ATOM 974 C C . GLU A 1 125 ? -0.921 -1.562 -16.940 1.00 98.31 125 GLU A C 1
ATOM 976 O O . GLU A 1 125 ? -1.293 -0.396 -16.832 1.00 98.31 125 GLU A O 1
ATOM 981 N N . LEU A 1 126 ? -1.376 -2.523 -16.126 1.00 98.56 126 LEU A N 1
ATOM 982 C CA . LEU A 1 126 ? -2.342 -2.250 -15.060 1.00 98.56 126 LEU A CA 1
ATOM 983 C C . LEU A 1 126 ? -1.783 -1.257 -14.029 1.00 98.56 126 LEU A C 1
ATOM 985 O O . LEU A 1 126 ? -2.478 -0.333 -13.618 1.00 98.56 126 LEU A O 1
ATOM 989 N N . VAL A 1 127 ? -0.522 -1.424 -13.622 1.00 98.31 127 VAL A N 1
ATOM 990 C CA . VAL A 1 127 ? 0.149 -0.494 -12.704 1.00 98.31 127 VAL A CA 1
ATOM 991 C C . VAL A 1 127 ? 0.266 0.902 -13.321 1.00 98.31 127 VAL A C 1
ATOM 993 O O . VAL A 1 127 ? -0.045 1.879 -12.644 1.00 98.31 127 VAL A O 1
ATOM 996 N N . ALA A 1 128 ? 0.651 1.016 -14.599 1.00 98.44 128 ALA A N 1
ATOM 997 C CA . ALA A 1 128 ? 0.694 2.306 -15.291 1.00 98.44 128 ALA A CA 1
ATOM 998 C C . ALA A 1 128 ? -0.678 2.990 -15.337 1.00 98.44 128 ALA A C 1
ATOM 1000 O O . ALA A 1 128 ? -0.753 4.201 -15.143 1.00 98.44 128 ALA A O 1
ATOM 1001 N N . ALA A 1 129 ? -1.745 2.221 -15.572 1.00 98.38 129 ALA A N 1
ATOM 1002 C CA . ALA A 1 129 ? -3.112 2.729 -15.619 1.00 98.38 129 ALA A CA 1
ATOM 1003 C C . ALA A 1 129 ? -3.634 3.179 -14.243 1.00 98.38 129 ALA A C 1
ATOM 1005 O O . ALA A 1 129 ? -4.414 4.126 -14.172 1.00 98.38 129 ALA A O 1
ATOM 1006 N N . ASP A 1 130 ? -3.202 2.529 -13.158 1.00 98.56 130 ASP A N 1
ATOM 1007 C CA . ASP A 1 130 ? -3.636 2.872 -11.801 1.00 98.56 130 ASP A CA 1
ATOM 1008 C C . ASP A 1 130 ? -2.771 3.962 -11.140 1.00 98.56 130 ASP A C 1
ATOM 1010 O O . ASP A 1 130 ? -3.243 4.616 -10.213 1.00 98.56 130 ASP A O 1
ATOM 1014 N N . PHE A 1 131 ? -1.532 4.207 -11.588 1.00 98.31 131 PHE A N 1
ATOM 1015 C CA . PHE A 1 131 ? -0.671 5.249 -11.002 1.00 98.31 131 PHE A CA 1
ATOM 1016 C C . PHE A 1 131 ? -1.304 6.647 -10.926 1.00 98.31 131 PHE A C 1
ATOM 1018 O O . PHE A 1 131 ? -1.198 7.253 -9.856 1.00 98.31 131 PHE A O 1
ATOM 1025 N N . PRO A 1 132 ? -2.008 7.146 -11.961 1.00 98.12 132 PRO A N 1
ATOM 1026 C CA . PRO A 1 132 ? -2.649 8.458 -11.905 1.00 98.12 132 PRO A CA 1
ATOM 1027 C C . PRO A 1 132 ? -3.727 8.599 -10.822 1.00 98.12 132 PRO A C 1
ATOM 1029 O O . PRO A 1 132 ? -4.158 9.713 -10.545 1.00 98.12 132 PRO A O 1
ATOM 1032 N N . LEU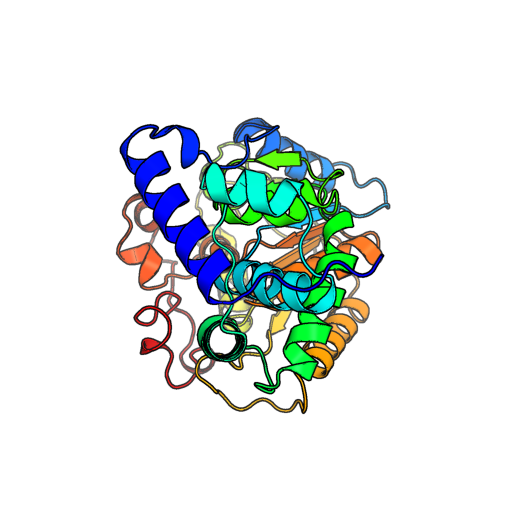 A 1 133 ? -4.186 7.497 -10.216 1.00 98.19 133 LEU A N 1
ATOM 1033 C CA . LEU A 1 133 ? -5.183 7.535 -9.148 1.00 98.19 133 LEU A CA 1
ATOM 1034 C C . LEU A 1 133 ? -4.592 7.843 -7.772 1.00 98.19 133 LEU A C 1
ATOM 1036 O O . LEU A 1 133 ? -5.363 8.186 -6.882 1.00 98.19 133 LEU A O 1
ATOM 1040 N N . ALA A 1 134 ? -3.277 7.759 -7.574 1.00 98.31 134 ALA A N 1
ATOM 1041 C CA . ALA A 1 134 ? -2.669 8.101 -6.291 1.00 98.31 134 ALA A CA 1
ATOM 1042 C C . ALA A 1 134 ? -2.771 9.614 -6.010 1.00 98.31 134 ALA A C 1
ATOM 1044 O O . ALA A 1 134 ? -2.260 10.415 -6.789 1.00 98.31 134 ALA A O 1
ATOM 1045 N N . ASP A 1 135 ? -3.376 9.994 -4.880 1.00 98.62 135 ASP A N 1
ATOM 1046 C CA . ASP A 1 135 ? -3.409 11.387 -4.396 1.00 98.62 135 ASP A CA 1
ATOM 1047 C C . ASP A 1 135 ? -2.259 11.669 -3.425 1.00 98.62 135 ASP A C 1
ATOM 1049 O O . ASP A 1 135 ? -1.662 12.746 -3.442 1.00 98.62 135 ASP A O 1
ATOM 1053 N N . LEU A 1 136 ? -1.928 10.676 -2.593 1.00 98.69 136 LEU A N 1
ATOM 1054 C CA . LEU A 1 136 ? -0.811 10.706 -1.655 1.00 98.69 136 LEU A CA 1
ATOM 1055 C C . LEU A 1 136 ? 0.046 9.449 -1.823 1.00 98.69 136 LEU A C 1
ATOM 1057 O O . LEU A 1 136 ? -0.454 8.322 -1.790 1.00 98.69 136 LEU A O 1
ATOM 1061 N N . LEU A 1 137 ? 1.352 9.639 -1.972 1.00 98.25 137 LEU A N 1
ATOM 1062 C CA . LEU A 1 137 ? 2.338 8.579 -2.114 1.00 98.25 137 LEU A CA 1
ATOM 1063 C C . LEU A 1 137 ? 3.396 8.679 -1.014 1.00 98.25 137 LEU A C 1
ATOM 1065 O O . LEU A 1 137 ? 4.141 9.652 -0.944 1.00 98.25 137 LEU A O 1
ATOM 1069 N N . VAL A 1 138 ? 3.551 7.623 -0.220 1.00 97.69 138 VAL A N 1
ATOM 1070 C CA . VAL A 1 138 ? 4.744 7.473 0.620 1.00 97.69 138 VAL A CA 1
ATOM 1071 C C . VAL A 1 138 ? 5.952 7.189 -0.272 1.00 97.69 138 VAL A C 1
ATOM 1073 O O . VAL A 1 138 ? 5.998 6.154 -0.942 1.00 97.69 138 VAL A O 1
ATOM 1076 N N . SER A 1 139 ? 6.913 8.113 -0.257 1.00 95.88 139 SER A N 1
ATOM 1077 C CA . SER A 1 139 ? 8.138 8.111 -1.062 1.00 95.88 139 SER A CA 1
ATOM 1078 C C . SER A 1 139 ? 9.310 7.626 -0.218 1.00 95.88 139 SER A C 1
ATOM 1080 O O . SER A 1 139 ? 9.670 8.245 0.785 1.00 95.88 139 SER A O 1
ATOM 1082 N N . TYR A 1 140 ? 9.894 6.485 -0.584 1.00 94.25 140 TYR A N 1
ATOM 1083 C CA . TYR A 1 140 ? 10.956 5.863 0.223 1.00 94.25 140 TYR A CA 1
ATOM 1084 C C . TYR A 1 140 ? 11.967 5.040 -0.583 1.00 94.25 140 TYR A C 1
ATOM 1086 O O . TYR A 1 140 ? 12.850 4.393 -0.015 1.00 94.25 140 TYR A O 1
ATOM 1094 N N . GLN A 1 141 ? 11.859 5.037 -1.911 1.00 93.19 141 GLN A N 1
ATOM 1095 C CA . GLN A 1 141 ? 12.711 4.220 -2.773 1.00 93.19 141 GLN A CA 1
ATOM 1096 C C . GLN A 1 141 ? 13.037 4.950 -4.070 1.00 93.19 141 GLN A C 1
ATOM 1098 O O . GLN A 1 141 ? 12.188 5.482 -4.772 1.00 93.19 141 GLN A O 1
ATOM 1103 N N . LYS A 1 142 ? 14.313 4.934 -4.437 1.00 90.12 142 LYS A N 1
ATOM 1104 C CA . LYS A 1 142 ? 14.820 5.675 -5.595 1.00 90.12 142 LYS A CA 1
ATOM 1105 C C . LYS A 1 142 ? 14.167 5.266 -6.924 1.00 90.12 142 LYS A C 1
ATOM 1107 O O . LYS A 1 142 ? 14.074 6.077 -7.839 1.00 90.12 142 LYS A O 1
ATOM 1112 N N . GLU A 1 143 ? 13.701 4.020 -7.048 1.00 92.25 143 GLU A N 1
ATOM 1113 C CA . GLU A 1 143 ? 13.040 3.512 -8.252 1.00 92.25 143 GLU A CA 1
ATOM 1114 C C . GLU A 1 143 ? 11.756 4.287 -8.614 1.00 92.25 143 GLU A C 1
ATOM 1116 O O . GLU A 1 143 ? 11.348 4.261 -9.775 1.00 92.25 143 GLU A O 1
ATOM 1121 N N . GLU A 1 144 ? 11.173 5.046 -7.679 1.00 95.12 144 GLU A N 1
ATOM 1122 C CA . GLU A 1 144 ? 10.029 5.947 -7.901 1.00 95.12 144 GLU A CA 1
ATOM 1123 C C . GLU A 1 144 ? 10.331 7.048 -8.932 1.00 95.12 144 GLU A C 1
ATOM 1125 O O . GLU A 1 144 ? 9.430 7.517 -9.630 1.00 95.12 144 GLU A O 1
ATOM 1130 N N . TRP A 1 145 ? 11.605 7.412 -9.123 1.00 93.38 145 TRP A N 1
ATOM 1131 C CA . TRP A 1 145 ? 12.022 8.332 -10.186 1.00 93.38 145 TRP A CA 1
ATOM 1132 C C . TRP A 1 145 ? 11.583 7.870 -11.584 1.00 93.38 145 TRP A C 1
ATOM 1134 O O . TRP A 1 145 ? 11.401 8.711 -12.466 1.00 93.38 145 TRP A O 1
ATOM 1144 N N . TYR A 1 146 ? 11.411 6.564 -11.816 1.00 94.19 146 TYR A N 1
ATOM 1145 C CA . TYR A 1 146 ? 10.986 6.046 -13.116 1.00 94.19 146 TYR A CA 1
ATOM 1146 C C . TYR A 1 146 ? 9.535 6.431 -13.458 1.00 94.19 146 TYR A C 1
ATOM 1148 O O . TYR A 1 146 ? 9.370 7.195 -14.414 1.00 94.19 146 TYR A O 1
ATOM 1156 N N . PRO A 1 147 ? 8.496 6.018 -12.700 1.00 95.62 147 PRO A N 1
ATOM 1157 C CA . PRO A 1 147 ? 7.123 6.451 -12.969 1.00 95.62 147 PRO A CA 1
ATOM 1158 C C . PRO A 1 147 ? 6.932 7.971 -12.869 1.00 95.62 147 PRO A C 1
ATOM 1160 O O . PRO A 1 147 ? 6.187 8.531 -13.672 1.00 95.62 147 PRO A O 1
ATOM 1163 N N . LEU A 1 148 ? 7.668 8.665 -11.990 1.00 94.75 148 LEU A N 1
ATOM 1164 C CA . LEU A 1 148 ? 7.676 10.135 -11.950 1.00 94.75 148 LEU A CA 1
ATOM 1165 C C . LEU A 1 148 ? 8.183 10.737 -13.265 1.00 94.75 148 LEU A C 1
ATOM 1167 O O . LEU A 1 148 ? 7.558 11.630 -13.827 1.00 94.75 148 LEU A O 1
ATOM 1171 N N . SER A 1 149 ? 9.284 10.214 -13.811 1.00 93.06 149 SER A N 1
ATOM 1172 C CA . SER A 1 149 ? 9.817 10.686 -15.094 1.00 93.06 149 SER A CA 1
ATOM 1173 C C . SER A 1 149 ? 8.915 10.362 -16.288 1.00 93.06 149 SER A C 1
ATOM 1175 O O . SER A 1 149 ? 9.099 10.941 -17.356 1.00 93.06 149 SER A O 1
ATOM 1177 N N . LEU A 1 150 ? 7.985 9.414 -16.144 1.00 94.00 150 LEU A N 1
ATOM 1178 C CA . LEU A 1 150 ? 6.940 9.103 -17.125 1.00 94.00 150 LEU A CA 1
ATOM 1179 C C . LEU A 1 150 ? 5.713 10.019 -16.986 1.00 94.00 150 LEU A C 1
ATOM 1181 O O . LEU A 1 150 ? 4.845 9.976 -17.849 1.00 94.00 150 LEU A O 1
ATOM 1185 N N . GLY A 1 151 ? 5.634 10.833 -15.928 1.00 96.06 151 GLY A N 1
ATOM 1186 C CA . GLY A 1 151 ? 4.460 11.652 -15.616 1.00 96.06 151 GLY A CA 1
ATOM 1187 C C . GLY A 1 151 ? 3.283 10.858 -15.039 1.00 96.06 151 GLY A C 1
ATOM 1188 O O . GLY A 1 151 ? 2.228 11.434 -14.804 1.00 96.06 151 GLY A O 1
ATOM 1189 N N . LEU A 1 152 ? 3.452 9.557 -14.767 1.00 97.06 152 LEU A N 1
ATOM 1190 C CA . LEU A 1 152 ? 2.364 8.675 -14.319 1.00 97.06 152 LEU A CA 1
ATOM 1191 C C . LEU A 1 152 ? 1.890 8.978 -12.890 1.00 97.06 152 LEU A C 1
ATOM 1193 O O . LEU A 1 152 ? 0.797 8.580 -12.515 1.00 97.06 152 LEU A O 1
ATOM 1197 N N . LEU A 1 153 ? 2.706 9.683 -12.105 1.00 96.56 153 LEU A N 1
ATOM 1198 C CA . LEU A 1 153 ? 2.428 10.068 -10.716 1.00 96.56 153 LEU A CA 1
ATOM 1199 C C . LEU A 1 153 ? 2.335 11.593 -10.542 1.00 96.56 153 LEU A C 1
ATOM 1201 O O . LEU A 1 153 ? 2.518 12.094 -9.440 1.00 96.56 153 LEU A O 1
ATOM 1205 N N . ALA A 1 154 ? 2.096 12.350 -11.619 1.00 92.75 154 ALA A N 1
ATOM 1206 C CA . ALA A 1 154 ? 2.128 13.816 -11.571 1.00 92.75 154 ALA A CA 1
ATOM 1207 C C . ALA A 1 154 ? 1.069 14.438 -10.637 1.00 92.75 154 ALA A C 1
ATOM 1209 O O . ALA A 1 154 ? 1.272 15.549 -10.161 1.00 92.75 154 ALA A O 1
ATOM 1210 N N . GLY A 1 155 ? -0.039 13.734 -10.378 1.00 91.88 155 GLY A N 1
ATOM 1211 C CA . GLY A 1 155 ? -1.095 14.177 -9.460 1.00 91.88 155 GLY A CA 1
ATOM 1212 C C . GLY A 1 155 ? -0.869 13.808 -7.989 1.00 91.88 155 GLY A C 1
ATOM 1213 O O . GLY A 1 155 ? -1.590 14.313 -7.134 1.00 91.88 155 GLY A O 1
ATOM 1214 N N . ALA A 1 156 ? 0.115 12.956 -7.682 1.00 97.56 156 ALA A N 1
ATOM 1215 C CA . ALA A 1 156 ? 0.329 12.467 -6.325 1.00 97.56 156 ALA A CA 1
ATOM 1216 C C . ALA A 1 156 ? 1.253 13.411 -5.547 1.00 97.56 156 ALA A C 1
ATOM 1218 O O . ALA A 1 156 ? 2.391 13.652 -5.959 1.00 97.56 156 ALA A O 1
ATOM 1219 N N . LYS A 1 157 ? 0.810 13.876 -4.377 1.00 98.38 157 LYS A N 1
ATOM 1220 C CA . LYS A 1 157 ? 1.709 14.481 -3.387 1.00 98.38 157 LYS A CA 1
ATOM 1221 C C . LYS A 1 157 ? 2.548 13.386 -2.739 1.00 98.38 157 LYS A C 1
ATOM 1223 O O . LYS A 1 157 ? 2.041 12.304 -2.453 1.00 98.38 157 LYS A O 1
ATOM 1228 N N . ARG A 1 158 ? 3.826 13.647 -2.483 1.00 98.06 158 ARG A N 1
ATOM 1229 C CA . ARG A 1 158 ? 4.733 12.695 -1.830 1.00 98.06 158 ARG A CA 1
ATOM 1230 C C . ARG A 1 158 ? 4.958 13.057 -0.373 1.00 98.06 158 ARG A C 1
ATOM 1232 O O . ARG A 1 158 ? 5.156 14.228 -0.066 1.00 98.06 158 ARG A O 1
ATOM 1239 N N . CYS A 1 159 ? 5.003 12.058 0.497 1.00 97.81 159 CYS A N 1
ATOM 1240 C CA . CYS A 1 159 ? 5.325 12.228 1.912 1.00 97.81 159 CYS A CA 1
ATOM 1241 C C . CYS A 1 159 ? 6.309 11.153 2.411 1.00 97.81 159 CYS A C 1
ATOM 1243 O O . CYS A 1 159 ? 6.480 10.119 1.751 1.00 97.81 159 CYS A O 1
ATOM 1245 N N . PRO A 1 160 ? 6.966 11.361 3.566 1.00 96.25 160 PRO A N 1
ATOM 1246 C CA . PRO A 1 160 ? 7.802 10.340 4.184 1.00 96.25 160 PRO A CA 1
ATOM 1247 C C . PRO A 1 160 ? 6.961 9.179 4.751 1.00 96.25 160 PRO A C 1
ATOM 1249 O O . PRO A 1 160 ? 5.759 9.333 4.974 1.00 96.25 160 PRO A O 1
ATOM 1252 N N . PRO A 1 161 ? 7.575 8.014 5.050 1.00 91.31 161 PRO A N 1
ATOM 1253 C CA . PRO A 1 161 ? 6.865 6.845 5.579 1.00 91.31 161 PRO A CA 1
ATOM 1254 C C . PRO A 1 161 ? 5.990 7.099 6.805 1.00 91.31 161 PRO A C 1
ATOM 1256 O O . PRO A 1 161 ? 4.879 6.574 6.874 1.00 91.31 161 PRO A O 1
ATOM 1259 N N . TRP A 1 162 ? 6.452 7.922 7.746 1.00 90.25 162 TRP A N 1
ATOM 1260 C CA . TRP A 1 162 ? 5.695 8.211 8.961 1.00 90.25 162 TRP A CA 1
ATOM 1261 C C . TRP A 1 162 ? 4.472 9.095 8.718 1.00 90.25 162 TRP A C 1
ATOM 1263 O O . TRP A 1 162 ? 3.625 9.157 9.600 1.00 90.25 162 TRP A O 1
ATOM 1273 N N . GLY A 1 163 ? 4.316 9.698 7.534 1.00 90.88 163 GLY A N 1
ATOM 1274 C CA . GLY A 1 163 ? 3.231 10.632 7.240 1.00 90.88 163 GLY A CA 1
ATOM 1275 C C . GLY A 1 163 ? 1.832 10.059 7.461 1.00 90.88 163 GLY A C 1
ATOM 1276 O O . GLY A 1 163 ? 1.033 10.668 8.157 1.00 90.88 163 GLY A O 1
ATOM 1277 N N . TYR A 1 164 ? 1.524 8.864 6.942 1.00 95.62 164 TYR A N 1
ATOM 1278 C CA . TYR A 1 164 ? 0.220 8.229 7.211 1.00 95.62 164 TYR A CA 1
ATOM 1279 C C . TYR A 1 164 ? 0.282 6.742 7.583 1.00 95.62 164 TYR A C 1
ATOM 1281 O O . TYR A 1 164 ? -0.709 6.207 8.075 1.00 95.62 164 TYR A O 1
ATOM 1289 N N . LEU A 1 165 ? 1.410 6.048 7.385 1.00 96.56 165 LEU A N 1
ATOM 1290 C CA . LEU A 1 165 ? 1.481 4.608 7.677 1.00 96.56 165 LEU A CA 1
ATOM 1291 C C . LEU A 1 165 ? 1.415 4.304 9.181 1.00 96.56 165 LEU A C 1
ATOM 1293 O O . LEU A 1 165 ? 0.929 3.239 9.556 1.00 96.56 165 LEU A O 1
ATOM 1297 N N . ASP A 1 166 ? 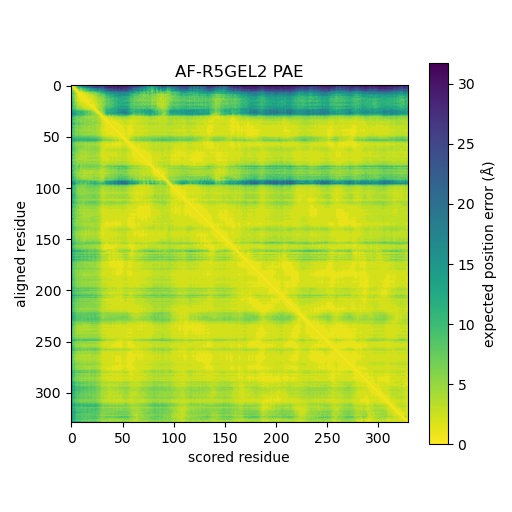1.833 5.255 10.023 1.00 92.81 166 ASP A N 1
ATOM 1298 C CA . ASP A 1 166 ? 1.987 5.090 11.473 1.00 92.81 166 ASP A CA 1
ATOM 1299 C C . ASP A 1 166 ? 1.088 6.044 12.280 1.00 92.81 166 ASP A C 1
ATOM 1301 O O . ASP A 1 166 ? 1.597 6.898 13.013 1.00 92.81 166 ASP A O 1
ATOM 1305 N N . PRO A 1 167 ? -0.253 5.935 12.198 1.00 94.50 167 PRO A N 1
ATOM 1306 C CA . PRO A 1 167 ? -1.141 6.845 12.923 1.00 94.50 167 PRO A CA 1
ATOM 1307 C C . PRO A 1 167 ? -0.875 6.855 14.438 1.00 94.50 167 PRO A C 1
ATOM 1309 O O . PRO A 1 167 ? -0.947 7.897 15.072 1.00 94.50 167 PRO A O 1
ATOM 1312 N N . TYR A 1 168 ? -0.470 5.731 15.030 1.00 93.00 168 TYR A N 1
ATOM 1313 C CA . TYR A 1 168 ? -0.194 5.592 16.468 1.00 93.00 168 TYR A CA 1
ATOM 1314 C C . TYR A 1 168 ? 0.985 6.433 16.997 1.00 93.00 168 TYR A C 1
ATOM 1316 O O . TYR A 1 168 ? 1.221 6.460 18.204 1.00 93.00 168 TYR A O 1
ATOM 1324 N N . ARG A 1 169 ? 1.722 7.143 16.131 1.00 91.25 169 ARG A N 1
ATOM 1325 C CA . ARG A 1 169 ? 2.768 8.100 16.534 1.00 91.25 169 ARG A CA 1
ATOM 1326 C C . ARG A 1 169 ? 2.226 9.494 16.864 1.00 91.25 169 ARG A C 1
ATOM 1328 O O . ARG A 1 169 ? 2.937 10.285 17.481 1.00 91.25 169 ARG A O 1
ATOM 1335 N N . TYR A 1 170 ? 0.994 9.805 16.470 1.00 94.62 170 TYR A N 1
ATOM 1336 C CA . TYR A 1 170 ? 0.445 11.156 16.552 1.00 94.62 170 TYR A CA 1
ATOM 1337 C C . TYR A 1 170 ? -0.489 11.321 17.748 1.00 94.62 170 TYR A C 1
ATOM 1339 O O . TYR A 1 170 ? -1.329 10.469 18.024 1.00 94.62 170 TYR A O 1
ATOM 1347 N N . ARG A 1 171 ? -0.421 12.487 18.405 1.00 91.81 171 ARG A N 1
ATOM 1348 C CA . ARG A 1 171 ? -1.410 12.871 19.431 1.00 91.81 171 ARG A CA 1
ATOM 1349 C C . ARG A 1 171 ? -2.805 13.052 18.841 1.00 91.81 171 ARG A C 1
ATOM 1351 O O . ARG A 1 171 ? -3.794 12.732 19.485 1.00 91.81 171 ARG A O 1
ATOM 1358 N N . ARG A 1 172 ? -2.869 13.574 17.616 1.00 95.38 172 ARG A N 1
ATOM 1359 C CA . ARG A 1 172 ? -4.075 13.619 16.792 1.00 95.38 172 ARG A CA 1
ATOM 1360 C C . ARG A 1 172 ? -3.809 12.763 15.557 1.00 95.38 172 ARG A C 1
ATOM 1362 O O . ARG A 1 172 ? -3.328 13.302 14.558 1.00 95.38 172 ARG A O 1
ATOM 1369 N N . PRO A 1 173 ? -4.108 11.460 15.576 1.00 97.50 173 PRO A N 1
ATOM 1370 C CA . PRO A 1 173 ? -3.878 10.584 14.431 1.00 97.50 173 PRO A CA 1
ATOM 1371 C C . PRO A 1 173 ? -5.001 10.694 13.399 1.00 97.50 173 PRO A C 1
ATOM 1373 O O . PRO A 1 173 ? -6.160 10.878 13.772 1.00 97.50 173 PRO A O 1
ATOM 1376 N N . TRP A 1 174 ? -4.703 10.578 12.103 1.00 98.44 174 TRP A N 1
ATOM 1377 C CA . TRP A 1 174 ? -5.748 10.540 11.069 1.00 98.44 174 TRP A CA 1
ATOM 1378 C C . TRP A 1 174 ? -6.765 9.420 11.327 1.00 98.44 174 TRP A C 1
ATOM 1380 O O . TRP A 1 174 ? -7.943 9.570 11.019 1.00 98.44 174 TRP A O 1
ATOM 1390 N N . SER A 1 175 ? -6.333 8.318 11.949 1.00 98.56 175 SER A N 1
ATOM 1391 C CA . SER A 1 175 ? -7.182 7.166 12.252 1.00 98.56 175 SER A CA 1
ATOM 1392 C C . SER A 1 175 ? -8.259 7.463 13.297 1.00 98.56 175 SER A C 1
ATOM 1394 O O . SER A 1 175 ? -9.277 6.776 13.301 1.00 98.56 175 SER A O 1
ATOM 1396 N N . ALA A 1 176 ? -8.113 8.520 14.107 1.00 98.56 176 ALA A N 1
ATOM 1397 C CA . ALA A 1 176 ? -9.187 9.000 14.982 1.00 98.56 176 ALA A CA 1
ATOM 1398 C C . ALA A 1 176 ? -10.430 9.413 14.176 1.00 98.56 176 ALA A C 1
ATOM 1400 O O . ALA A 1 176 ? -11.559 9.200 14.617 1.00 98.56 176 ALA A O 1
ATOM 1401 N N . ALA A 1 177 ? -10.241 9.911 12.949 1.00 98.62 177 ALA A N 1
ATOM 1402 C CA . ALA A 1 177 ? -11.339 10.254 12.053 1.00 98.62 177 ALA A CA 1
ATOM 1403 C C . ALA A 1 177 ? -12.083 9.022 11.507 1.00 98.62 177 ALA A C 1
ATOM 1405 O O . ALA A 1 177 ? -13.086 9.181 10.825 1.00 98.62 177 ALA A O 1
ATOM 1406 N N . LEU A 1 178 ? -11.654 7.788 11.803 1.00 98.75 178 LEU A N 1
ATOM 1407 C CA . LEU A 1 178 ? -12.436 6.582 11.499 1.00 98.75 178 LEU A CA 1
ATOM 1408 C C . LEU A 1 178 ? -13.627 6.386 12.452 1.00 98.75 178 LEU A C 1
ATOM 1410 O O . LEU A 1 178 ? -14.446 5.494 12.221 1.00 98.75 178 LEU A O 1
ATOM 1414 N N . ALA A 1 179 ? -13.738 7.196 13.511 1.00 98.69 179 ALA A N 1
ATOM 1415 C CA . ALA A 1 179 ? -14.847 7.135 14.452 1.00 98.69 179 ALA A CA 1
ATOM 1416 C C . ALA A 1 179 ? -16.202 7.222 13.724 1.00 98.69 179 ALA A C 1
ATOM 1418 O O . ALA A 1 179 ? -16.444 8.134 12.935 1.00 98.69 179 ALA A O 1
ATOM 1419 N N . GLY A 1 180 ? -17.079 6.246 13.966 1.00 98.56 180 GLY A N 1
ATOM 1420 C CA . GLY A 1 180 ? -18.406 6.183 13.350 1.00 98.56 180 GLY A CA 1
ATOM 1421 C C . GLY A 1 180 ? -18.418 5.925 11.837 1.00 98.56 180 GLY A C 1
ATOM 1422 O O . GLY A 1 180 ? -19.473 6.052 11.224 1.00 98.56 180 GLY A O 1
ATOM 1423 N N . LYS A 1 181 ? -17.290 5.554 11.215 1.00 98.75 181 LYS A N 1
ATOM 1424 C CA . LYS A 1 181 ? -17.236 5.200 9.786 1.00 98.75 181 LYS A CA 1
ATOM 1425 C C . LYS A 1 181 ? -17.453 3.714 9.554 1.00 98.75 181 LYS A C 1
ATOM 1427 O O . LYS A 1 181 ? -17.149 2.894 10.418 1.00 98.75 181 LYS A O 1
ATOM 1432 N N . ARG A 1 182 ? -17.945 3.356 8.372 1.00 98.81 182 ARG A N 1
ATOM 1433 C CA . ARG A 1 182 ? -18.014 1.968 7.905 1.00 98.81 182 ARG A CA 1
ATOM 1434 C C . ARG A 1 182 ? -16.670 1.614 7.291 1.00 98.81 182 ARG A C 1
ATOM 1436 O O . ARG A 1 182 ? -16.293 2.160 6.251 1.00 98.81 182 ARG A O 1
ATOM 1443 N N . VAL A 1 183 ? -15.919 0.754 7.966 1.00 98.88 183 VAL A N 1
ATOM 1444 C CA . VAL A 1 183 ? -14.536 0.439 7.604 1.00 98.88 183 VAL A CA 1
ATOM 1445 C C . VAL A 1 183 ? -14.469 -0.951 6.987 1.00 98.88 183 VAL A C 1
ATOM 1447 O O . VAL A 1 183 ? -14.835 -1.950 7.608 1.00 98.88 183 VAL A O 1
ATOM 1450 N N . LEU A 1 184 ? -13.955 -1.011 5.763 1.00 98.94 184 LEU A N 1
ATOM 1451 C CA . LEU A 1 184 ? -13.575 -2.249 5.101 1.00 98.94 184 LEU A CA 1
ATOM 1452 C C . LEU A 1 184 ? -12.077 -2.485 5.299 1.00 98.94 184 LEU A C 1
ATOM 1454 O O . LEU A 1 184 ? -11.266 -1.591 5.081 1.00 98.94 184 LEU A O 1
ATOM 1458 N N . VAL A 1 185 ? -11.680 -3.692 5.680 1.00 98.94 185 VAL A N 1
ATOM 1459 C CA . VAL A 1 185 ? -10.273 -4.083 5.795 1.00 98.94 185 VAL A CA 1
ATOM 1460 C C . VAL A 1 185 ? -9.991 -5.222 4.830 1.00 98.94 185 VAL A C 1
ATOM 1462 O O . VAL A 1 185 ? -10.680 -6.239 4.864 1.00 98.94 185 VAL A O 1
ATOM 1465 N N . VAL A 1 186 ? -8.966 -5.082 3.987 1.00 98.81 186 VAL A N 1
ATOM 1466 C CA . VAL A 1 186 ? -8.495 -6.166 3.110 1.00 98.81 186 VAL A CA 1
ATOM 1467 C C . VAL A 1 186 ? -7.093 -6.578 3.534 1.00 98.81 186 VAL A C 1
ATOM 1469 O O . VAL A 1 186 ? -6.120 -5.858 3.287 1.00 98.81 186 VAL A O 1
ATOM 1472 N N . HIS A 1 187 ? -6.992 -7.730 4.197 1.00 98.50 187 HIS A N 1
ATOM 1473 C CA . HIS A 1 187 ? -5.746 -8.197 4.806 1.00 98.50 187 HIS A CA 1
ATOM 1474 C C . HIS A 1 187 ? -5.709 -9.734 4.916 1.00 98.50 187 HIS A C 1
ATOM 1476 O O . HIS A 1 187 ? -6.763 -10.346 5.102 1.00 98.50 187 HIS A O 1
ATOM 1482 N N . PRO A 1 188 ? -4.533 -10.392 4.843 1.00 97.06 188 PRO A N 1
ATOM 1483 C CA . PRO A 1 188 ? -4.422 -11.833 5.096 1.00 97.06 188 PRO A CA 1
ATOM 1484 C C . PRO A 1 188 ? -4.877 -12.233 6.506 1.00 97.06 188 PRO A C 1
ATOM 1486 O O . PRO A 1 188 ? -5.471 -13.289 6.684 1.00 97.06 188 PRO A O 1
ATOM 1489 N N . PHE A 1 189 ? -4.639 -11.364 7.494 1.00 98.19 189 PHE A N 1
ATOM 1490 C CA . PHE A 1 189 ? -4.967 -11.594 8.913 1.00 98.19 189 PHE A CA 1
ATOM 1491 C C . PHE A 1 189 ? -6.395 -11.158 9.287 1.00 98.19 189 PHE A C 1
ATOM 1493 O O . PHE A 1 189 ? -6.614 -10.557 10.338 1.00 98.19 189 PHE A O 1
ATOM 1500 N N . ALA A 1 190 ? -7.359 -11.380 8.392 1.00 97.94 190 ALA A N 1
ATOM 1501 C CA . ALA A 1 190 ? -8.735 -10.910 8.549 1.00 97.94 190 ALA A CA 1
ATOM 1502 C C . ALA A 1 190 ? -9.419 -11.412 9.834 1.00 97.94 190 ALA A C 1
ATOM 1504 O O . ALA A 1 190 ? -10.209 -10.683 10.428 1.00 97.94 190 ALA A O 1
ATOM 1505 N N . ASP A 1 191 ? -9.131 -12.629 10.289 1.00 98.25 191 ASP A N 1
ATOM 1506 C CA . ASP A 1 191 ? -9.737 -13.195 11.495 1.00 98.25 191 ASP A CA 1
ATOM 1507 C C . ASP A 1 191 ? -9.108 -12.622 12.754 1.00 98.25 191 ASP A C 1
ATOM 1509 O O . ASP A 1 191 ? -9.819 -12.297 13.706 1.00 98.25 191 ASP A O 1
ATOM 1513 N N . THR A 1 192 ? -7.784 -12.471 12.756 1.00 98.69 192 THR A N 1
ATOM 1514 C CA . THR A 1 192 ? -7.090 -11.841 13.882 1.00 98.69 192 THR A CA 1
ATOM 1515 C C . THR A 1 192 ? -7.477 -10.372 14.007 1.00 98.69 192 THR A C 1
ATOM 1517 O O . THR A 1 192 ? -7.756 -9.929 15.116 1.00 98.69 192 THR A O 1
ATOM 1520 N N . ILE A 1 193 ? -7.602 -9.641 12.895 1.00 98.75 193 ILE A N 1
ATOM 1521 C CA . ILE A 1 193 ? -8.068 -8.247 12.894 1.00 98.75 193 ILE A CA 1
ATOM 1522 C C . ILE A 1 193 ? -9.462 -8.129 13.514 1.00 98.75 193 ILE A C 1
ATOM 1524 O O . ILE A 1 193 ? -9.658 -7.277 14.375 1.00 98.75 193 ILE A O 1
ATOM 1528 N N . ARG A 1 194 ? -10.410 -9.005 13.143 1.00 98.56 194 ARG A N 1
ATOM 1529 C CA . ARG A 1 194 ? -11.757 -9.009 13.743 1.00 98.56 194 ARG A CA 1
ATOM 1530 C C . ARG A 1 194 ? -11.697 -9.192 15.261 1.00 98.56 194 ARG A C 1
ATOM 1532 O O . ARG A 1 194 ? -12.220 -8.357 15.987 1.00 98.56 194 ARG A O 1
ATOM 1539 N N . ARG A 1 195 ? -10.984 -10.222 15.735 1.00 98.44 195 ARG A N 1
ATOM 1540 C CA . ARG A 1 195 ? -10.845 -10.506 17.178 1.00 98.44 195 ARG A CA 1
ATOM 1541 C C . ARG A 1 195 ? -10.158 -9.377 17.949 1.00 98.44 195 ARG A C 1
ATOM 1543 O O . ARG A 1 195 ? -10.559 -9.065 19.064 1.00 98.44 195 ARG A O 1
ATOM 1550 N N . GLN A 1 196 ? -9.119 -8.774 17.373 1.00 98.56 196 GLN A N 1
ATOM 1551 C CA . GLN A 1 196 ? -8.414 -7.656 18.000 1.00 98.56 196 GLN A CA 1
ATOM 1552 C C . GLN A 1 196 ? -9.285 -6.401 18.048 1.00 98.56 196 GLN A C 1
ATOM 1554 O O . GLN A 1 196 ? -9.249 -5.663 19.030 1.00 98.56 196 GLN A O 1
ATOM 1559 N N . TYR A 1 197 ? -10.104 -6.170 17.020 1.00 98.62 197 TYR A N 1
ATOM 1560 C CA . TYR A 1 197 ? -11.009 -5.031 16.992 1.00 98.62 197 TYR A CA 1
ATOM 1561 C C . TYR A 1 197 ? -12.102 -5.104 18.070 1.00 98.62 197 TYR A C 1
ATOM 1563 O O . TYR A 1 197 ? -12.422 -4.081 18.683 1.00 98.62 197 TYR A O 1
ATOM 1571 N N . ASP A 1 198 ? -12.600 -6.305 18.386 1.00 98.12 198 ASP A N 1
ATOM 1572 C CA . ASP A 1 198 ? -13.545 -6.521 19.495 1.00 98.12 198 ASP A CA 1
ATOM 1573 C C . ASP A 1 198 ? -12.974 -6.045 20.845 1.00 98.12 198 ASP A C 1
ATOM 1575 O O . ASP A 1 198 ? -13.714 -5.616 21.730 1.00 98.12 198 ASP A O 1
ATOM 1579 N N . ARG A 1 199 ? -11.641 -6.039 20.977 1.00 97.56 199 ARG A N 1
ATOM 1580 C CA . ARG A 1 199 ? -10.888 -5.580 22.154 1.00 97.56 199 ARG A CA 1
ATOM 1581 C C . ARG A 1 199 ? -10.073 -4.306 21.891 1.00 97.56 199 ARG A C 1
ATOM 1583 O O . ARG A 1 199 ? -9.122 -4.020 22.614 1.00 97.56 199 ARG A O 1
ATOM 1590 N N . ARG A 1 200 ? -10.445 -3.500 20.885 1.00 97.62 200 ARG A N 1
ATOM 1591 C CA . ARG A 1 200 ? -9.671 -2.326 20.415 1.00 97.62 200 ARG A CA 1
ATOM 1592 C C . ARG A 1 200 ? -9.209 -1.365 21.519 1.00 97.62 200 ARG A C 1
ATOM 1594 O O . ARG A 1 200 ? -8.132 -0.78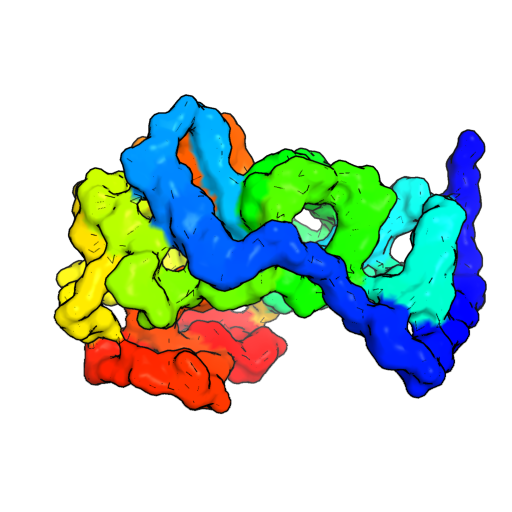9 21.407 1.00 97.62 200 ARG A O 1
ATOM 1601 N N . ALA A 1 201 ? -10.012 -1.197 22.575 1.00 97.19 201 ALA A N 1
ATOM 1602 C CA . ALA A 1 201 ? -9.733 -0.273 23.677 1.00 97.19 201 ALA A CA 1
ATOM 1603 C C . ALA A 1 201 ? -8.475 -0.661 24.478 1.00 97.19 201 ALA A C 1
ATOM 1605 O O . ALA A 1 201 ? -7.867 0.192 25.119 1.00 97.19 201 ALA A O 1
ATOM 1606 N N . GLU A 1 202 ? -8.070 -1.930 24.413 1.00 98.19 202 GLU A N 1
ATOM 1607 C CA . GLU A 1 202 ? -6.882 -2.456 25.086 1.00 98.19 202 GLU A CA 1
ATOM 1608 C C . GLU A 1 202 ? -5.603 -2.272 24.250 1.00 98.19 202 GLU A C 1
ATOM 1610 O O . GLU A 1 202 ? -4.496 -2.343 24.780 1.00 98.19 202 GLU A O 1
ATOM 1615 N N . LEU A 1 203 ? -5.725 -2.019 22.941 1.00 97.69 203 LEU A N 1
ATOM 1616 C CA . LEU A 1 203 ? -4.577 -1.998 22.026 1.00 97.69 203 LEU A CA 1
ATOM 1617 C C . LEU A 1 203 ? -3.764 -0.709 22.137 1.00 97.69 203 LEU A C 1
ATOM 1619 O O . LEU A 1 203 ? -2.535 -0.756 22.106 1.00 97.69 203 LEU A O 1
ATOM 1623 N N . PHE A 1 204 ? -4.455 0.422 22.303 1.00 96.50 204 PHE A N 1
ATOM 1624 C CA . PHE A 1 204 ? -3.863 1.753 22.455 1.00 96.50 204 PHE A CA 1
ATOM 1625 C C . PHE A 1 204 ? -4.563 2.528 23.587 1.00 96.50 204 PHE A C 1
ATOM 1627 O O . PHE A 1 204 ? -5.289 3.494 23.321 1.00 96.50 204 PHE A O 1
ATOM 1634 N N . PRO A 1 205 ? -4.403 2.092 24.850 1.00 95.88 205 PRO A N 1
ATOM 1635 C CA . PRO A 1 205 ? -5.164 2.627 25.974 1.00 95.88 205 PRO A CA 1
ATOM 1636 C C . PRO A 1 205 ? -4.925 4.131 26.157 1.00 95.88 205 PRO A C 1
ATOM 1638 O O . PRO A 1 205 ? -3.790 4.602 26.113 1.00 95.88 205 PRO A O 1
ATOM 1641 N N . GLY A 1 206 ? -6.005 4.886 26.378 1.00 94.00 206 GLY A N 1
ATOM 1642 C CA . GLY A 1 206 ? -5.947 6.339 26.586 1.00 94.00 206 GLY A CA 1
ATOM 1643 C C . GLY A 1 206 ? -5.687 7.164 25.320 1.00 94.00 206 GLY A C 1
ATOM 1644 O O . GLY A 1 206 ? -5.300 8.326 25.427 1.00 94.00 206 GLY A O 1
ATOM 1645 N N . THR A 1 207 ? -5.877 6.581 24.133 1.00 95.81 207 THR A N 1
ATOM 1646 C CA . THR A 1 207 ? -5.683 7.261 22.845 1.00 95.81 207 THR A CA 1
ATOM 1647 C C . THR A 1 207 ? -6.879 7.066 21.912 1.00 95.81 207 THR A C 1
ATOM 1649 O O . THR A 1 207 ? -7.653 6.124 22.077 1.00 95.81 207 THR A O 1
ATOM 1652 N N . ASP A 1 208 ? -6.955 7.892 20.867 1.00 95.50 208 ASP A N 1
ATOM 1653 C CA . ASP A 1 208 ? -7.962 7.789 19.800 1.00 95.50 208 ASP A CA 1
ATOM 1654 C C . ASP A 1 208 ? -7.423 7.093 18.536 1.00 95.50 208 ASP A C 1
ATOM 1656 O O . ASP A 1 208 ? -7.939 7.281 17.437 1.00 95.50 208 ASP A O 1
ATOM 1660 N N . VAL A 1 209 ? -6.351 6.301 18.657 1.00 97.56 209 VAL A N 1
ATOM 1661 C CA . VAL A 1 209 ? -5.699 5.649 17.506 1.00 97.56 209 VAL A CA 1
ATOM 1662 C C . VAL A 1 209 ? -6.633 4.667 16.799 1.00 97.56 209 VAL A C 1
ATOM 1664 O O . VAL A 1 209 ? -6.648 4.625 15.569 1.00 97.56 209 VAL A O 1
ATOM 1667 N N . LEU A 1 210 ? -7.406 3.880 17.548 1.00 98.00 210 LEU A N 1
ATOM 1668 C CA . LEU A 1 210 ? -8.335 2.895 16.992 1.00 98.00 210 LEU A CA 1
ATOM 1669 C C . LEU A 1 210 ? -9.744 3.105 17.574 1.00 98.00 210 LEU A C 1
ATOM 1671 O O . LEU A 1 210 ? -10.139 2.417 18.522 1.00 98.00 210 LEU A O 1
ATOM 1675 N N . PRO A 1 211 ? -10.505 4.079 17.042 1.00 98.19 211 PRO A N 1
ATOM 1676 C CA . PRO A 1 211 ? -11.813 4.439 17.574 1.00 98.19 211 PRO A CA 1
ATOM 1677 C C . PRO A 1 211 ? -12.884 3.381 17.257 1.00 98.19 211 PRO A C 1
ATOM 1679 O O . PRO A 1 211 ? -12.668 2.415 16.521 1.00 98.19 211 PRO A O 1
ATOM 1682 N N . GLY A 1 212 ? -14.081 3.564 17.824 1.00 98.50 212 GLY A N 1
ATOM 1683 C CA . GLY A 1 212 ? -15.265 2.790 17.437 1.00 98.50 212 GLY A CA 1
ATOM 1684 C C . GLY A 1 212 ? -15.737 3.149 16.026 1.00 98.50 212 GLY A C 1
ATOM 1685 O O . GLY A 1 212 ? -15.992 4.313 15.742 1.00 98.50 212 GLY A O 1
ATOM 1686 N N . PHE A 1 213 ? -15.862 2.155 15.157 1.00 98.69 213 PHE A N 1
ATOM 1687 C CA . PHE A 1 213 ? -16.371 2.244 13.792 1.00 98.69 213 PHE A CA 1
ATOM 1688 C C . PHE A 1 213 ? -17.890 2.050 13.826 1.00 98.69 213 PHE A C 1
ATOM 1690 O O . PHE A 1 213 ? -18.413 1.419 14.745 1.00 98.69 213 PHE A O 1
ATOM 1697 N N . ALA A 1 214 ? -18.606 2.547 12.817 1.00 98.56 214 ALA A N 1
ATOM 1698 C CA . ALA A 1 214 ? -20.017 2.191 12.639 1.00 98.56 214 ALA A CA 1
ATOM 1699 C C . ALA A 1 214 ? -20.172 0.712 12.264 1.00 98.56 214 ALA A C 1
ATOM 1701 O O . ALA A 1 214 ? -21.103 0.047 12.709 1.00 98.56 214 ALA A O 1
ATOM 1702 N N . SER A 1 215 ? -19.245 0.190 11.462 1.00 98.69 215 SER A N 1
ATOM 1703 C CA . SER A 1 215 ? -19.148 -1.232 11.145 1.00 98.69 215 SER A CA 1
ATOM 1704 C C . SER A 1 215 ? -17.730 -1.590 10.708 1.00 98.69 215 SER A C 1
ATOM 1706 O O . SER A 1 215 ? -16.992 -0.748 10.191 1.00 98.69 215 SER A O 1
ATOM 1708 N N . LEU A 1 216 ? -17.354 -2.851 10.925 1.00 98.75 216 LEU A N 1
ATOM 1709 C CA . LEU A 1 216 ? -16.109 -3.433 10.436 1.00 98.75 216 LEU A CA 1
ATOM 1710 C C . LEU A 1 216 ? -16.432 -4.635 9.551 1.00 98.75 216 LEU A C 1
ATOM 1712 O O . LEU A 1 216 ? -17.005 -5.620 10.017 1.00 98.75 216 LEU A O 1
ATOM 1716 N N . ARG A 1 217 ? -15.978 -4.595 8.300 1.00 98.62 217 ARG A N 1
ATOM 1717 C CA . ARG A 1 217 ? -15.955 -5.759 7.409 1.00 98.62 217 ARG A CA 1
ATOM 1718 C C . ARG A 1 217 ? -14.511 -6.114 7.081 1.00 98.62 217 ARG A C 1
ATOM 1720 O O . ARG A 1 217 ? -13.731 -5.243 6.725 1.00 98.62 217 ARG A O 1
ATOM 1727 N N . CYS A 1 218 ? -14.146 -7.392 7.183 1.00 98.69 218 CYS A N 1
ATOM 1728 C CA . CYS A 1 218 ? -12.804 -7.873 6.834 1.00 98.69 218 CYS A CA 1
ATOM 1729 C C . CYS A 1 218 ? -12.849 -8.876 5.673 1.00 98.69 218 CYS A C 1
ATOM 1731 O O . CYS A 1 218 ? -13.357 -9.985 5.839 1.00 98.69 218 CYS A O 1
ATOM 1733 N N . ILE A 1 219 ? -12.284 -8.516 4.523 1.00 98.56 219 ILE A N 1
ATOM 1734 C CA . ILE A 1 219 ? -12.046 -9.427 3.397 1.00 98.56 219 ILE A CA 1
ATOM 1735 C C . ILE A 1 219 ? -10.685 -10.092 3.606 1.00 98.56 219 ILE A C 1
ATOM 1737 O O . ILE A 1 219 ? -9.662 -9.413 3.761 1.00 98.56 219 ILE A O 1
ATOM 1741 N N . ARG A 1 220 ? -10.662 -11.429 3.600 1.00 97.62 220 ARG A N 1
ATOM 1742 C CA . ARG A 1 220 ? -9.409 -12.182 3.676 1.00 97.62 220 ARG A CA 1
ATOM 1743 C C . ARG A 1 220 ? -8.697 -12.089 2.335 1.00 97.62 220 ARG A C 1
ATOM 1745 O O . ARG A 1 220 ? -9.156 -12.643 1.342 1.00 97.62 220 ARG A O 1
ATOM 1752 N N . ALA A 1 221 ? -7.561 -11.403 2.321 1.00 97.31 221 ALA A N 1
ATOM 1753 C CA . ALA A 1 221 ? -6.791 -11.251 1.098 1.00 97.31 221 ALA A CA 1
ATOM 1754 C C . ALA A 1 221 ? -6.231 -12.596 0.610 1.00 97.31 221 ALA A C 1
ATOM 1756 O O . ALA A 1 221 ? -5.734 -13.402 1.400 1.00 97.31 221 ALA A O 1
ATOM 1757 N N . VAL A 1 222 ? -6.261 -12.804 -0.707 1.00 96.88 222 VAL A N 1
ATOM 1758 C CA . VAL A 1 222 ? -5.668 -13.983 -1.348 1.00 96.88 222 VAL A CA 1
ATOM 1759 C C . VAL A 1 222 ? -4.160 -14.010 -1.093 1.00 96.88 222 VAL A C 1
ATOM 1761 O O . VAL A 1 222 ? -3.461 -13.026 -1.331 1.00 96.88 222 VAL A O 1
ATOM 1764 N N . GLN A 1 223 ? -3.648 -15.153 -0.633 1.00 93.88 223 GLN A N 1
ATOM 1765 C CA . GLN A 1 223 ? -2.260 -15.301 -0.204 1.00 93.88 223 GLN A CA 1
ATOM 1766 C C . GLN A 1 223 ? -1.552 -16.434 -0.960 1.00 93.88 223 GLN A C 1
ATOM 1768 O O . GLN A 1 223 ? -1.591 -17.594 -0.572 1.00 93.88 223 GLN A O 1
ATOM 1773 N N . SER A 1 224 ? -0.870 -16.058 -2.037 1.00 93.56 224 SER A N 1
ATOM 1774 C CA . SER A 1 224 ? -0.116 -16.933 -2.954 1.00 93.56 224 SER A CA 1
ATOM 1775 C C . SER A 1 224 ? 1.406 -16.774 -2.830 1.00 93.56 224 SER A C 1
ATOM 1777 O O . SER A 1 224 ? 2.169 -17.276 -3.658 1.00 93.56 224 SER A O 1
ATOM 1779 N N . ILE A 1 225 ? 1.873 -16.045 -1.810 1.00 92.00 225 ILE A N 1
ATOM 1780 C CA . ILE A 1 225 ? 3.306 -15.885 -1.523 1.00 92.00 225 ILE A CA 1
ATOM 1781 C C . ILE A 1 225 ? 3.955 -17.246 -1.267 1.00 92.00 225 ILE A C 1
ATOM 1783 O O . ILE A 1 225 ? 3.267 -18.204 -0.916 1.00 92.00 225 ILE A O 1
ATOM 1787 N N . ALA A 1 226 ? 5.270 -17.345 -1.454 1.00 89.00 226 ALA A N 1
ATOM 1788 C CA . ALA A 1 226 ? 6.011 -18.606 -1.324 1.00 89.00 226 ALA A CA 1
ATOM 1789 C C . ALA A 1 226 ? 5.442 -19.773 -2.171 1.00 89.00 226 ALA A C 1
ATOM 1791 O O . ALA A 1 226 ? 5.727 -20.935 -1.901 1.00 89.00 226 ALA A O 1
ATOM 1792 N N . GLY A 1 227 ? 4.636 -19.478 -3.201 1.00 85.69 227 GLY A N 1
ATOM 1793 C CA . GLY A 1 227 ? 4.025 -20.490 -4.065 1.00 85.69 227 GLY A CA 1
ATOM 1794 C C . GLY A 1 227 ? 2.814 -21.205 -3.461 1.00 85.69 227 GLY A C 1
ATOM 1795 O O . GLY A 1 227 ? 2.465 -22.283 -3.937 1.00 85.69 227 GLY A O 1
ATOM 1796 N N . ASN A 1 228 ? 2.172 -20.632 -2.437 1.00 92.56 228 ASN A N 1
ATOM 1797 C CA . ASN A 1 228 ? 0.950 -21.205 -1.869 1.00 92.56 228 ASN A CA 1
ATOM 1798 C C . ASN A 1 228 ? -0.160 -21.289 -2.926 1.00 92.56 228 ASN A C 1
ATOM 1800 O O . ASN A 1 228 ? -0.372 -20.360 -3.710 1.00 92.56 228 ASN A O 1
ATOM 1804 N N . ALA A 1 229 ? -0.864 -22.421 -2.935 1.00 91.62 229 ALA A N 1
ATOM 1805 C CA . ALA A 1 229 ? -1.971 -22.658 -3.845 1.00 91.62 229 ALA A CA 1
ATOM 1806 C C . ALA A 1 229 ? -3.170 -21.777 -3.479 1.00 91.62 229 ALA A C 1
ATOM 1808 O O . ALA A 1 229 ? -3.485 -21.576 -2.308 1.00 91.62 229 ALA A O 1
ATOM 1809 N N . VAL A 1 230 ? -3.856 -21.275 -4.501 1.00 95.12 230 VAL A N 1
ATOM 1810 C CA . VAL A 1 230 ? -5.044 -20.431 -4.360 1.00 95.12 230 VAL A CA 1
ATOM 1811 C C . VAL A 1 230 ? -6.098 -20.870 -5.377 1.00 95.12 230 VAL A C 1
ATOM 1813 O O . VAL A 1 230 ? -5.732 -21.384 -6.436 1.00 95.12 230 VAL A O 1
ATOM 1816 N N . PRO A 1 231 ? -7.400 -20.672 -5.107 1.00 95.81 231 PRO A N 1
ATOM 1817 C CA . PRO A 1 231 ? -8.485 -21.155 -5.966 1.00 95.81 231 PRO A CA 1
ATOM 181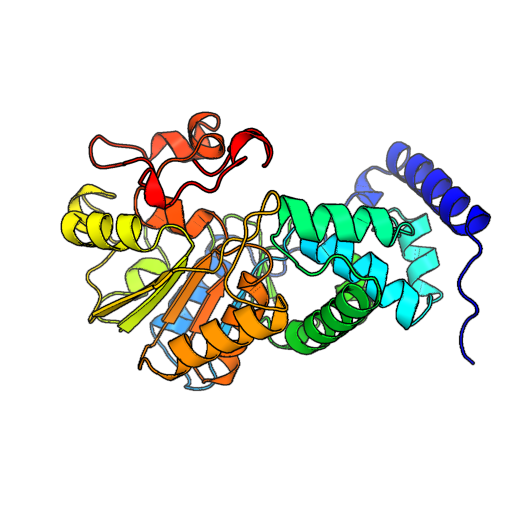8 C C . PRO A 1 231 ? -8.706 -20.266 -7.205 1.00 95.81 231 PRO A C 1
ATOM 1820 O O . PRO A 1 231 ? -9.828 -20.095 -7.670 1.00 95.81 231 PRO A O 1
ATOM 1823 N N . TYR A 1 232 ? -7.638 -19.673 -7.739 1.00 97.62 232 TYR A N 1
ATOM 1824 C CA . TYR A 1 232 ? -7.679 -18.747 -8.864 1.00 97.62 232 TYR A CA 1
ATOM 1825 C C . TYR A 1 232 ? -6.667 -19.166 -9.921 1.00 97.62 232 TYR A C 1
ATOM 1827 O O . TYR A 1 232 ? -5.555 -19.587 -9.607 1.00 97.62 232 TYR A O 1
ATOM 1835 N N . ARG A 1 233 ? -7.040 -19.016 -11.194 1.00 96.56 233 ARG A N 1
ATOM 1836 C CA . ARG A 1 233 ? -6.152 -19.327 -12.319 1.00 96.56 233 ARG A CA 1
ATOM 1837 C C . ARG A 1 233 ? -5.052 -18.277 -12.460 1.00 96.56 233 ARG A C 1
ATOM 1839 O O . ARG A 1 233 ? -3.907 -18.615 -12.760 1.00 96.56 233 ARG A O 1
ATOM 1846 N N . THR A 1 234 ? -5.397 -17.009 -12.263 1.00 98.12 234 THR A N 1
ATOM 1847 C CA . THR A 1 234 ? -4.460 -15.890 -12.340 1.00 98.12 234 THR A CA 1
ATOM 1848 C C . THR A 1 234 ? -4.624 -14.932 -11.168 1.00 98.12 234 THR A C 1
ATOM 1850 O O . THR A 1 234 ? -5.689 -14.825 -10.561 1.00 98.12 234 THR A O 1
ATOM 1853 N N . TRP A 1 235 ? -3.563 -14.184 -10.885 1.00 98.25 235 TRP A N 1
ATOM 1854 C CA . TRP A 1 235 ? -3.571 -13.090 -9.921 1.00 98.25 235 TRP A CA 1
ATOM 1855 C C . TRP A 1 235 ? -4.610 -12.020 -10.284 1.00 98.25 235 TRP A C 1
ATOM 1857 O O . TRP A 1 235 ? -5.208 -11.420 -9.399 1.00 98.25 235 TRP A O 1
ATOM 1867 N N . PHE A 1 236 ? -4.893 -11.822 -11.577 1.00 98.62 236 PHE A N 1
ATOM 1868 C CA . PHE A 1 236 ? -5.944 -10.905 -12.023 1.00 98.62 236 PHE A CA 1
ATOM 1869 C C . PHE A 1 236 ? -7.342 -11.407 -11.641 1.00 98.62 236 PHE A C 1
ATOM 1871 O O . PHE A 1 236 ? -8.157 -10.610 -11.192 1.00 98.62 236 PHE A O 1
ATOM 1878 N N . ASP A 1 237 ? -7.598 -12.717 -11.737 1.00 98.56 237 ASP A N 1
ATOM 1879 C CA . ASP A 1 237 ? -8.878 -13.301 -11.309 1.00 98.56 237 ASP A CA 1
ATOM 1880 C C . ASP A 1 237 ? -9.078 -13.135 -9.797 1.00 98.56 237 ASP A C 1
ATOM 1882 O O . ASP A 1 237 ? -10.166 -12.772 -9.352 1.00 98.56 237 ASP A O 1
ATOM 1886 N N . ALA A 1 238 ? -8.010 -13.342 -9.017 1.00 98.44 238 ALA A N 1
ATOM 1887 C CA . ALA A 1 238 ? -8.002 -13.110 -7.573 1.00 98.44 238 ALA A CA 1
ATOM 1888 C C . ALA A 1 238 ? -8.231 -11.630 -7.223 1.00 98.44 238 ALA A C 1
ATOM 1890 O O . ALA A 1 238 ? -9.025 -11.318 -6.335 1.00 98.44 238 ALA A O 1
ATOM 1891 N N . LEU A 1 239 ? -7.568 -10.712 -7.937 1.00 98.81 239 LEU A N 1
ATOM 1892 C CA . LEU A 1 239 ? -7.772 -9.273 -7.783 1.00 98.81 239 LEU A CA 1
ATOM 1893 C C . LEU A 1 239 ? -9.234 -8.900 -8.054 1.00 98.81 239 LEU A C 1
ATOM 1895 O O . LEU A 1 239 ? -9.838 -8.180 -7.263 1.00 98.81 239 LEU A O 1
ATOM 1899 N N . ASP A 1 240 ? -9.806 -9.383 -9.155 1.00 98.75 240 ASP A N 1
ATOM 1900 C CA . ASP A 1 240 ? -11.178 -9.055 -9.537 1.00 98.75 240 ASP A CA 1
ATOM 1901 C C . ASP A 1 240 ? -12.210 -9.701 -8.605 1.00 98.75 240 ASP A C 1
ATOM 1903 O O . ASP A 1 240 ? -13.252 -9.103 -8.351 1.00 98.75 240 ASP A O 1
ATOM 1907 N N . ALA A 1 241 ? -11.931 -10.880 -8.043 1.00 98.69 241 ALA A N 1
ATOM 1908 C CA . ALA A 1 241 ? -12.754 -11.459 -6.984 1.00 98.69 241 ALA A CA 1
ATOM 1909 C C . ALA A 1 241 ? -12.776 -10.567 -5.733 1.00 98.69 241 ALA A C 1
ATOM 1911 O O . ALA A 1 241 ? -13.858 -10.201 -5.279 1.00 98.69 241 ALA A O 1
ATOM 1912 N N . MET A 1 242 ? -11.612 -10.112 -5.255 1.00 98.69 242 MET A N 1
ATOM 1913 C CA . MET A 1 242 ? -11.546 -9.194 -4.111 1.00 98.69 242 MET A CA 1
ATOM 1914 C C . MET A 1 242 ? -12.226 -7.850 -4.400 1.00 98.69 242 MET A C 1
ATOM 1916 O O . MET A 1 242 ? -12.920 -7.331 -3.534 1.00 98.69 242 MET A O 1
ATOM 1920 N N . LYS A 1 243 ? -12.106 -7.295 -5.615 1.00 98.81 243 LYS A N 1
ATOM 1921 C CA . LYS A 1 243 ? -12.858 -6.085 -6.005 1.00 98.81 243 LYS A CA 1
ATOM 1922 C C . LYS A 1 243 ? -14.372 -6.297 -5.950 1.00 98.81 243 LYS A C 1
ATOM 1924 O O . LYS A 1 243 ? -15.078 -5.399 -5.509 1.00 98.81 243 LYS A O 1
ATOM 1929 N N . ARG A 1 244 ? -14.874 -7.465 -6.375 1.00 98.81 244 ARG A N 1
ATOM 1930 C CA . ARG A 1 244 ? -16.306 -7.801 -6.271 1.00 98.81 244 ARG A CA 1
ATOM 1931 C C . ARG A 1 244 ? -16.754 -7.920 -4.817 1.00 98.81 244 ARG A C 1
ATOM 1933 O O . ARG A 1 244 ? -17.840 -7.459 -4.499 1.00 98.81 244 ARG A O 1
ATOM 1940 N N . GLU A 1 245 ? -15.924 -8.493 -3.945 1.00 98.62 245 GLU A N 1
ATOM 1941 C CA . GLU A 1 245 ? -16.200 -8.503 -2.503 1.00 98.62 245 GLU A CA 1
ATOM 1942 C C . GLU A 1 245 ? -16.226 -7.084 -1.922 1.00 98.62 245 GLU A C 1
ATOM 1944 O O . GLU A 1 245 ? -17.096 -6.793 -1.112 1.00 98.62 245 GLU A O 1
ATOM 1949 N N . MET A 1 246 ? -15.333 -6.184 -2.356 1.00 98.75 246 MET A N 1
ATOM 1950 C CA . MET A 1 246 ? -15.402 -4.769 -1.965 1.00 98.75 246 MET A CA 1
ATOM 1951 C C . MET A 1 246 ? -16.702 -4.119 -2.460 1.00 98.75 246 MET A C 1
ATOM 1953 O O . MET A 1 246 ? -17.367 -3.439 -1.692 1.00 98.75 246 MET A O 1
ATOM 1957 N N . ASP A 1 247 ? -17.083 -4.344 -3.722 1.00 98.62 247 ASP A N 1
ATOM 1958 C CA . ASP A 1 247 ? -18.286 -3.756 -4.334 1.00 98.62 247 ASP A CA 1
ATOM 1959 C C . ASP A 1 247 ? -19.603 -4.260 -3.708 1.00 98.62 247 ASP A C 1
ATOM 1961 O O . ASP A 1 247 ? -20.632 -3.601 -3.842 1.00 98.62 247 ASP A O 1
ATOM 1965 N N . ALA A 1 248 ? -19.587 -5.419 -3.042 1.00 98.31 248 ALA A N 1
ATOM 1966 C CA . ALA A 1 248 ? -20.746 -5.983 -2.350 1.00 98.31 248 ALA A CA 1
ATOM 1967 C C . ALA A 1 248 ? -21.007 -5.349 -0.972 1.00 98.31 248 ALA A C 1
ATOM 1969 O O . ALA A 1 248 ? -22.044 -5.606 -0.363 1.00 98.31 248 ALA A O 1
ATOM 1970 N N . GLU A 1 249 ? -20.076 -4.536 -0.476 1.00 97.38 249 GLU A N 1
ATOM 1971 C CA . GLU A 1 249 ? -20.110 -3.944 0.856 1.00 97.38 249 GLU A CA 1
ATOM 1972 C C . GLU A 1 249 ? -20.241 -2.423 0.729 1.00 97.38 249 GLU A C 1
ATOM 1974 O O . GLU A 1 249 ? -19.526 -1.787 -0.044 1.00 97.38 249 GLU A O 1
ATOM 1979 N N . ASP A 1 250 ? -21.120 -1.800 1.515 1.00 96.38 250 ASP A N 1
ATOM 1980 C CA . ASP A 1 250 ? -21.173 -0.339 1.576 1.00 96.38 250 ASP A CA 1
ATOM 1981 C C . ASP A 1 250 ? -20.275 0.171 2.709 1.00 96.38 250 ASP A C 1
ATOM 1983 O O . ASP A 1 250 ? -20.604 0.081 3.894 1.00 96.38 250 ASP A O 1
ATOM 1987 N N . TYR A 1 251 ? -19.111 0.687 2.326 1.00 98.69 251 TYR A N 1
ATOM 1988 C CA . TYR A 1 251 ? -18.086 1.204 3.228 1.00 98.69 251 TYR A CA 1
ATOM 1989 C C . TYR A 1 251 ? -17.721 2.647 2.880 1.00 98.69 251 TYR A C 1
ATOM 1991 O O . TYR A 1 251 ? -17.944 3.100 1.761 1.00 98.69 251 TYR A O 1
ATOM 1999 N N . ASP A 1 252 ? -17.131 3.375 3.821 1.00 98.62 252 ASP A N 1
ATOM 2000 C CA . ASP A 1 252 ? -16.649 4.746 3.603 1.00 98.62 252 ASP A CA 1
ATOM 2001 C C . ASP A 1 252 ? -15.137 4.756 3.336 1.00 98.62 252 ASP A C 1
ATOM 2003 O O . ASP A 1 252 ? -14.634 5.518 2.507 1.00 98.62 252 ASP A O 1
ATOM 2007 N N . VAL A 1 253 ? -14.414 3.862 4.020 1.00 98.81 253 VAL A N 1
ATOM 2008 C CA . VAL A 1 253 ? -12.951 3.772 3.991 1.00 98.81 253 VAL A CA 1
ATOM 2009 C C . VAL A 1 253 ? -12.512 2.317 3.880 1.00 98.81 253 VAL A C 1
ATOM 2011 O O . VAL A 1 253 ? -13.030 1.459 4.593 1.00 98.81 253 VAL A O 1
ATOM 2014 N N . ALA A 1 254 ? -11.529 2.048 3.023 1.00 98.88 254 ALA A N 1
ATOM 2015 C CA . ALA A 1 254 ? -10.850 0.766 2.926 1.00 98.88 254 ALA A CA 1
ATOM 2016 C C . ALA A 1 254 ? -9.414 0.863 3.469 1.00 98.88 254 ALA A C 1
ATOM 2018 O O . ALA A 1 254 ? -8.597 1.612 2.930 1.00 98.88 254 ALA A O 1
ATOM 2019 N N . LEU A 1 255 ? -9.087 0.076 4.497 1.00 98.88 255 LEU A N 1
ATOM 2020 C CA . LEU A 1 255 ? -7.725 -0.120 5.006 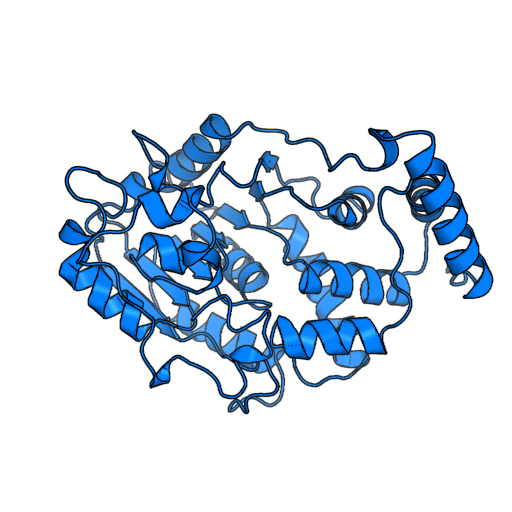1.00 98.88 255 LEU A CA 1
ATOM 2021 C C . LEU A 1 255 ? -7.129 -1.380 4.374 1.00 98.88 255 LEU A C 1
ATOM 2023 O O . LEU A 1 255 ? -7.663 -2.480 4.525 1.00 98.88 255 LEU A O 1
ATOM 2027 N N . ILE A 1 256 ? -6.037 -1.235 3.627 1.00 98.88 256 ILE A N 1
ATOM 2028 C CA . ILE A 1 256 ? -5.592 -2.276 2.696 1.00 98.88 256 ILE A CA 1
ATOM 2029 C C . ILE A 1 256 ? -4.134 -2.652 2.955 1.00 98.88 256 ILE A C 1
ATOM 2031 O O . ILE A 1 256 ? -3.229 -1.818 2.879 1.00 98.88 256 ILE A O 1
ATOM 2035 N N . GLY A 1 257 ? -3.895 -3.943 3.191 1.00 97.62 257 GLY A N 1
ATOM 2036 C CA . GLY A 1 257 ? -2.560 -4.508 3.362 1.00 97.62 257 GLY A CA 1
ATOM 2037 C C . GLY A 1 257 ? -2.478 -5.936 2.840 1.00 97.62 257 GLY A C 1
ATOM 2038 O O . GLY A 1 257 ? -2.789 -6.881 3.550 1.00 97.62 257 GLY A O 1
ATOM 2039 N N . CYS A 1 258 ? -2.078 -6.113 1.580 1.00 95.62 258 CYS A N 1
ATOM 2040 C CA . CYS A 1 258 ? -2.136 -7.423 0.920 1.00 95.62 258 CYS A CA 1
ATOM 2041 C C . CYS A 1 258 ? -1.155 -7.565 -0.261 1.00 95.62 258 CYS A C 1
ATOM 2043 O O . CYS A 1 258 ? -1.527 -7.995 -1.349 1.00 95.62 258 CYS A O 1
ATOM 2045 N N . GLY A 1 259 ? 0.117 -7.205 -0.063 1.00 91.25 259 GLY A N 1
ATOM 2046 C CA . GLY A 1 259 ? 1.169 -7.406 -1.074 1.00 91.25 259 GLY A CA 1
ATOM 2047 C C . GLY A 1 259 ? 0.846 -6.743 -2.419 1.00 91.25 259 GLY A C 1
ATOM 2048 O O . GLY A 1 259 ? 0.365 -5.607 -2.446 1.00 91.25 259 GLY A O 1
ATOM 2049 N N . ALA A 1 260 ? 1.047 -7.473 -3.525 1.00 95.19 260 ALA A N 1
ATOM 2050 C CA . ALA A 1 260 ? 0.864 -6.942 -4.878 1.00 95.19 260 ALA A CA 1
ATOM 2051 C C . ALA A 1 260 ? -0.554 -6.411 -5.156 1.00 95.19 260 ALA A C 1
ATOM 2053 O O . ALA A 1 260 ? -0.724 -5.570 -6.034 1.00 95.19 260 ALA A O 1
ATOM 2054 N N . TYR A 1 261 ? -1.574 -6.864 -4.419 1.00 98.19 261 TYR A N 1
ATOM 2055 C CA . TYR A 1 261 ? -2.956 -6.409 -4.603 1.00 98.19 261 TYR A CA 1
ATOM 2056 C C . TYR A 1 261 ? -3.204 -5.004 -4.046 1.00 98.19 261 TYR A C 1
ATOM 2058 O O . TYR A 1 261 ? -4.074 -4.293 -4.549 1.00 98.19 261 TYR A O 1
ATOM 2066 N N . GLY A 1 262 ? -2.442 -4.590 -3.027 1.00 97.94 262 GLY A N 1
ATOM 2067 C CA . GLY A 1 262 ? -2.792 -3.448 -2.182 1.00 97.94 262 GLY A CA 1
ATOM 2068 C C . GLY A 1 262 ? -2.954 -2.134 -2.944 1.00 97.94 262 GLY A C 1
ATOM 2069 O O . GLY A 1 262 ? -3.926 -1.410 -2.731 1.00 97.94 262 GLY A O 1
ATOM 2070 N N . PHE A 1 263 ? -2.055 -1.869 -3.895 1.00 98.25 263 PHE A N 1
ATOM 2071 C CA . PHE A 1 263 ? -2.117 -0.676 -4.738 1.00 98.25 263 PHE A CA 1
ATOM 2072 C C . PHE A 1 263 ? -3.418 -0.621 -5.556 1.00 98.25 263 PHE A C 1
ATOM 2074 O O . PHE A 1 263 ? -4.127 0.382 -5.554 1.00 98.25 263 PHE A O 1
ATOM 2081 N N . HIS A 1 264 ? -3.757 -1.727 -6.217 1.00 98.69 264 HIS A N 1
ATOM 2082 C CA . HIS A 1 264 ? -4.886 -1.812 -7.142 1.00 98.69 264 HIS A CA 1
ATOM 2083 C C . HIS A 1 264 ? -6.241 -1.814 -6.433 1.00 98.69 264 HIS A C 1
ATOM 2085 O O . HIS A 1 264 ? -7.219 -1.286 -6.964 1.00 98.69 264 HIS A O 1
ATOM 2091 N N . LEU A 1 265 ? -6.311 -2.385 -5.227 1.00 98.88 265 LEU A N 1
ATOM 2092 C CA . LEU A 1 265 ? -7.521 -2.345 -4.406 1.00 98.88 265 LEU A CA 1
ATOM 2093 C C . LEU A 1 265 ? -7.772 -0.940 -3.838 1.00 98.88 265 LEU A C 1
ATOM 2095 O O . LEU A 1 265 ? -8.915 -0.493 -3.816 1.00 98.88 265 LEU A O 1
ATOM 2099 N N . ALA A 1 266 ? -6.726 -0.195 -3.462 1.00 98.81 266 ALA A N 1
ATOM 2100 C CA . ALA A 1 266 ? -6.886 1.204 -3.053 1.00 98.81 266 ALA A CA 1
ATOM 2101 C C . ALA A 1 266 ? -7.318 2.094 -4.232 1.00 98.81 266 ALA A C 1
ATOM 2103 O O . ALA A 1 266 ? -8.232 2.906 -4.090 1.00 98.81 266 ALA A O 1
ATOM 2104 N N . ALA A 1 267 ? -6.752 1.864 -5.422 1.00 98.69 267 ALA A N 1
ATOM 2105 C CA . ALA A 1 267 ? -7.201 2.507 -6.657 1.00 98.69 267 ALA A CA 1
ATOM 2106 C C . ALA A 1 267 ? -8.667 2.170 -6.989 1.00 98.69 267 ALA A C 1
ATOM 2108 O O . ALA A 1 267 ? -9.422 3.023 -7.456 1.00 98.69 267 ALA A O 1
ATOM 2109 N N . HIS A 1 268 ? -9.096 0.930 -6.730 1.00 98.81 268 HIS A N 1
ATOM 2110 C CA . HIS A 1 268 ? -10.494 0.516 -6.872 1.00 98.81 268 HIS A CA 1
ATOM 2111 C C . HIS A 1 268 ? -11.422 1.247 -5.898 1.00 98.81 268 HIS A C 1
ATOM 2113 O O . HIS A 1 268 ? -12.441 1.772 -6.335 1.00 98.81 268 HIS A O 1
ATOM 2119 N N . ALA A 1 269 ? -11.049 1.368 -4.619 1.00 98.81 269 ALA A N 1
ATOM 2120 C CA . ALA A 1 269 ? -11.830 2.131 -3.644 1.00 98.81 269 ALA A CA 1
ATOM 2121 C C . ALA A 1 269 ? -12.042 3.587 -4.091 1.00 98.81 269 ALA A C 1
ATOM 2123 O O . ALA A 1 269 ? -13.180 4.058 -4.098 1.00 98.81 269 ALA A O 1
ATOM 2124 N N . LYS A 1 270 ? -10.984 4.259 -4.568 1.00 98.56 270 LYS A N 1
ATOM 2125 C CA . LYS A 1 270 ? -11.097 5.617 -5.120 1.00 98.56 270 LYS A CA 1
ATOM 2126 C C . LYS A 1 270 ? -12.045 5.685 -6.317 1.00 98.56 270 LYS A C 1
ATOM 2128 O O . LYS A 1 270 ? -12.913 6.547 -6.354 1.00 98.56 270 LYS A O 1
ATOM 2133 N N . ARG A 1 271 ? -11.959 4.742 -7.265 1.00 98.25 271 ARG A N 1
ATOM 2134 C CA . ARG A 1 271 ? -12.903 4.658 -8.401 1.00 98.25 271 AR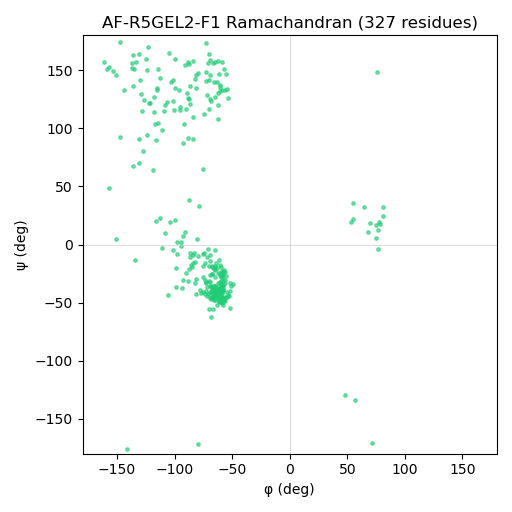G A CA 1
ATOM 2135 C C . ARG A 1 271 ? -14.368 4.511 -7.976 1.00 98.25 271 ARG A C 1
ATOM 2137 O O . ARG A 1 271 ? -15.254 4.848 -8.754 1.00 98.25 271 ARG A O 1
ATOM 2144 N N . ARG A 1 272 ? -14.628 3.998 -6.772 1.00 98.00 272 ARG A N 1
ATOM 2145 C CA . ARG A 1 272 ? -15.968 3.885 -6.176 1.00 98.00 272 ARG A CA 1
ATOM 2146 C C . ARG A 1 272 ? -16.370 5.104 -5.335 1.00 98.00 272 ARG A C 1
ATOM 2148 O O . ARG A 1 272 ? -17.367 5.033 -4.624 1.00 98.00 272 ARG A O 1
ATOM 2155 N N . GLY A 1 273 ? -15.610 6.200 -5.395 1.00 97.94 273 GLY A N 1
ATOM 2156 C CA . GLY A 1 273 ? -15.850 7.403 -4.593 1.00 97.94 273 GLY A CA 1
ATOM 2157 C C . GLY A 1 273 ? -15.559 7.209 -3.102 1.00 97.94 273 GLY A C 1
ATOM 2158 O O . GLY A 1 273 ? -16.053 7.968 -2.274 1.00 97.94 273 GLY A O 1
ATOM 2159 N N . LYS A 1 274 ? -14.797 6.168 -2.737 1.00 98.56 274 LYS A N 1
ATOM 2160 C CA . LYS A 1 274 ? -14.443 5.833 -1.349 1.00 98.56 274 LYS A CA 1
ATOM 2161 C C . LYS A 1 274 ? -12.991 6.211 -1.055 1.00 98.56 274 LYS A C 1
ATOM 2163 O O . LYS A 1 274 ? -12.192 6.410 -1.971 1.00 98.56 274 LYS A O 1
ATOM 2168 N N . VAL A 1 275 ? -12.619 6.268 0.223 1.00 98.81 275 VAL A N 1
ATOM 2169 C CA . VAL A 1 275 ? -11.217 6.484 0.619 1.00 98.81 275 VAL A CA 1
ATOM 2170 C C . VAL A 1 275 ? -10.484 5.140 0.682 1.00 98.81 275 VAL A C 1
ATOM 2172 O O . VAL A 1 275 ? -10.884 4.248 1.423 1.00 98.81 275 VAL A O 1
ATOM 2175 N N . GLY A 1 276 ? -9.412 4.972 -0.092 1.00 98.75 276 GLY A N 1
ATOM 2176 C CA . GLY A 1 276 ? -8.548 3.789 -0.088 1.00 98.75 276 GLY A CA 1
ATOM 2177 C C . GLY A 1 276 ? -7.178 4.085 0.520 1.00 98.75 276 GLY A C 1
ATOM 2178 O O . GLY A 1 276 ? -6.395 4.836 -0.059 1.00 98.75 276 GLY A O 1
ATOM 2179 N N . LEU A 1 277 ? -6.862 3.467 1.660 1.00 98.81 277 LEU A N 1
ATOM 2180 C CA . LEU A 1 277 ? -5.593 3.642 2.372 1.00 98.81 277 LEU A CA 1
ATOM 2181 C C . LEU A 1 277 ? -4.760 2.355 2.286 1.00 98.81 277 LEU A C 1
ATOM 2183 O O . LEU A 1 277 ? -4.964 1.399 3.039 1.00 98.81 277 LEU A O 1
ATOM 2187 N N . HIS A 1 278 ? -3.807 2.317 1.353 1.00 98.62 278 HIS A N 1
ATOM 2188 C CA . HIS A 1 278 ? -2.891 1.188 1.191 1.00 98.62 278 HIS A CA 1
ATOM 2189 C C . HIS A 1 278 ? -1.698 1.304 2.149 1.00 98.62 278 HIS A C 1
ATOM 2191 O O . HIS A 1 278 ? -0.645 1.837 1.810 1.00 98.62 278 HIS A O 1
ATOM 2197 N N . MET A 1 279 ? -1.846 0.724 3.339 1.00 96.88 279 MET A N 1
ATOM 2198 C CA . MET A 1 279 ? -0.842 0.777 4.406 1.00 96.88 279 MET A CA 1
ATOM 2199 C C . MET A 1 279 ? 0.110 -0.431 4.417 1.00 96.88 279 MET A C 1
ATOM 2201 O O . MET A 1 279 ? 0.975 -0.541 5.284 1.00 96.88 279 MET A O 1
ATOM 2205 N N . ALA A 1 280 ? -0.024 -1.364 3.471 1.00 94.12 280 ALA A N 1
ATOM 2206 C CA . ALA A 1 280 ? 0.752 -2.604 3.432 1.00 94.12 280 ALA A CA 1
ATOM 2207 C C . ALA A 1 280 ? 0.757 -3.309 4.806 1.00 94.12 280 ALA A C 1
ATOM 2209 O O . ALA A 1 280 ? -0.288 -3.496 5.420 1.00 94.12 280 ALA A O 1
ATOM 2210 N N . SER A 1 281 ? 1.929 -3.685 5.314 1.00 91.94 281 SER A N 1
ATOM 2211 C CA . SER A 1 281 ? 2.063 -4.389 6.588 1.00 91.94 281 SER A CA 1
ATOM 2212 C C . SER A 1 281 ? 1.740 -3.546 7.820 1.00 91.94 281 SER A C 1
ATOM 2214 O O . SER A 1 281 ? 1.674 -4.107 8.904 1.00 91.94 281 SER A O 1
ATOM 2216 N N . TYR A 1 282 ? 1.555 -2.233 7.693 1.00 96.31 282 TYR A N 1
ATOM 2217 C CA . TYR A 1 282 ? 1.241 -1.367 8.830 1.00 96.31 282 TYR A CA 1
ATOM 2218 C C . TYR A 1 282 ? -0.212 -1.507 9.301 1.00 96.31 282 TYR A C 1
ATOM 2220 O O . TYR A 1 282 ? -0.501 -1.211 10.458 1.00 96.31 282 TYR A O 1
ATOM 2228 N N . VAL A 1 283 ? -1.106 -2.057 8.461 1.00 97.75 283 VAL A N 1
ATOM 2229 C CA . VAL A 1 283 ? -2.466 -2.436 8.892 1.00 97.75 283 VAL A CA 1
ATOM 2230 C C . VAL A 1 283 ? -2.399 -3.362 10.107 1.00 97.75 283 VAL A C 1
ATOM 2232 O O . VAL A 1 283 ? -3.150 -3.173 11.053 1.00 97.75 283 VAL A O 1
ATOM 2235 N N . GLN A 1 284 ? -1.468 -4.322 10.134 1.00 96.50 284 GLN A N 1
ATOM 2236 C CA . GLN A 1 284 ? -1.365 -5.264 11.250 1.00 96.50 284 GLN A CA 1
ATOM 2237 C C . GLN A 1 284 ? -1.040 -4.562 12.584 1.00 96.50 284 GLN A C 1
ATOM 2239 O O . GLN A 1 284 ? -1.635 -4.893 13.605 1.00 96.50 284 GLN A O 1
ATOM 2244 N N . LEU A 1 285 ? -0.167 -3.544 12.564 1.00 97.25 285 LEU A N 1
ATOM 2245 C CA . LEU A 1 285 ? 0.217 -2.784 13.757 1.00 97.25 285 LEU A CA 1
ATOM 2246 C C . LEU A 1 285 ? -0.961 -1.965 14.281 1.00 97.25 285 LEU A C 1
ATOM 2248 O O . LEU A 1 285 ? -1.186 -1.930 15.486 1.00 97.25 285 LEU A O 1
ATOM 2252 N N . LEU A 1 286 ? -1.762 -1.379 13.383 1.00 97.88 286 LEU A N 1
ATOM 2253 C CA . LEU A 1 286 ? -2.981 -0.656 13.755 1.00 97.88 286 LEU A CA 1
ATOM 2254 C C . LEU A 1 286 ? -3.990 -1.541 14.507 1.00 97.88 286 LEU A C 1
ATOM 2256 O O . LEU A 1 286 ? -4.764 -1.020 15.298 1.00 97.88 286 LEU A O 1
ATOM 2260 N N . PHE A 1 287 ? -3.976 -2.860 14.304 1.00 98.38 287 PHE A N 1
ATOM 2261 C CA . PHE A 1 287 ? -4.828 -3.809 15.032 1.00 98.38 287 PHE A CA 1
ATOM 2262 C C . PHE A 1 287 ? -4.070 -4.591 16.119 1.00 98.38 287 PHE A C 1
ATOM 2264 O O . PHE A 1 287 ? -4.534 -5.635 16.573 1.00 98.38 287 PHE A O 1
ATOM 2271 N N . GLY A 1 288 ? -2.912 -4.100 16.571 1.00 97.94 288 GLY A N 1
ATOM 2272 C CA . GLY A 1 288 ? -2.157 -4.713 17.666 1.00 97.94 288 GLY A CA 1
ATOM 2273 C C . GLY A 1 288 ? -1.640 -6.120 17.346 1.00 97.94 288 GLY A C 1
ATOM 2274 O O . GLY A 1 288 ? -1.584 -6.982 18.223 1.00 97.94 288 GLY A O 1
ATOM 2275 N N . ILE A 1 289 ? -1.308 -6.380 16.080 1.00 98.38 289 ILE A N 1
ATOM 2276 C CA . ILE A 1 289 ? -0.767 -7.659 15.618 1.00 98.38 289 ILE A CA 1
ATOM 2277 C C . ILE A 1 289 ? 0.749 -7.512 15.448 1.00 98.38 289 ILE A C 1
ATOM 2279 O O . ILE A 1 289 ? 1.230 -6.635 14.733 1.00 98.38 289 ILE A O 1
ATOM 2283 N N . ARG A 1 290 ? 1.505 -8.373 16.126 1.00 96.75 290 ARG A N 1
ATOM 2284 C CA . ARG A 1 290 ? 2.970 -8.446 16.095 1.00 96.75 290 ARG A CA 1
ATOM 2285 C C . ARG A 1 290 ? 3.444 -9.280 14.903 1.00 96.75 290 ARG A C 1
ATOM 2287 O O . ARG A 1 290 ? 2.723 -10.147 14.415 1.00 96.75 290 ARG A O 1
ATOM 2294 N N . GLY A 1 291 ? 4.689 -9.060 14.496 1.00 95.62 291 GLY A N 1
ATOM 2295 C CA . GLY A 1 291 ? 5.374 -9.804 13.437 1.00 95.62 291 GLY A CA 1
ATOM 2296 C C . GLY A 1 291 ? 6.887 -9.667 13.600 1.00 95.62 291 GLY A C 1
ATOM 2297 O O . GLY A 1 291 ? 7.342 -8.644 14.114 1.00 95.62 291 GLY A O 1
ATOM 2298 N N . ALA A 1 292 ? 7.664 -10.664 13.166 1.00 95.31 292 ALA A N 1
ATOM 2299 C CA . ALA A 1 292 ? 9.110 -10.751 13.412 1.00 95.31 292 ALA A CA 1
ATOM 2300 C C . ALA A 1 292 ? 9.894 -9.482 13.030 1.00 95.31 292 ALA A C 1
ATOM 2302 O O . ALA A 1 292 ? 10.866 -9.128 13.698 1.00 95.31 292 ALA A O 1
ATOM 2303 N N . ARG A 1 293 ? 9.460 -8.757 11.987 1.00 94.56 293 ARG A N 1
ATOM 2304 C CA . ARG A 1 293 ? 10.056 -7.468 11.596 1.00 94.56 293 ARG A CA 1
ATOM 2305 C C . ARG A 1 293 ? 9.974 -6.428 12.708 1.00 94.56 293 ARG A C 1
ATOM 2307 O O . ARG A 1 293 ? 10.926 -5.691 12.926 1.00 94.56 293 ARG A O 1
ATOM 2314 N N . TRP A 1 294 ? 8.816 -6.340 13.344 1.00 95.44 294 TRP A N 1
ATOM 2315 C CA . TRP A 1 294 ? 8.486 -5.295 14.304 1.00 95.44 294 TRP A CA 1
ATOM 2316 C C . TRP A 1 294 ? 9.053 -5.600 15.683 1.00 95.44 294 TRP A C 1
ATOM 2318 O O . TRP A 1 294 ? 9.423 -4.685 16.406 1.00 95.44 294 TRP A O 1
ATOM 2328 N N . ASP A 1 295 ? 9.187 -6.881 16.031 1.00 94.56 295 ASP A N 1
ATOM 2329 C CA . ASP A 1 295 ? 9.813 -7.278 17.295 1.00 94.56 295 ASP A CA 1
ATOM 2330 C C . ASP A 1 295 ? 11.290 -6.892 17.339 1.00 94.56 295 ASP A C 1
ATOM 2332 O O . ASP A 1 295 ? 11.799 -6.490 18.382 1.00 94.56 295 ASP A O 1
ATOM 2336 N N . ALA A 1 296 ? 11.967 -6.999 16.193 1.00 93.69 296 ALA A N 1
ATOM 2337 C CA . ALA A 1 296 ? 13.370 -6.641 16.042 1.00 93.69 296 ALA A CA 1
ATOM 2338 C C . ALA A 1 296 ? 13.614 -5.122 15.985 1.00 93.69 296 ALA A C 1
ATOM 2340 O O . ALA A 1 296 ? 14.771 -4.704 16.001 1.00 93.69 296 ALA A O 1
ATOM 2341 N N . ASP A 1 297 ? 12.559 -4.303 15.915 1.00 94.00 297 ASP A N 1
ATOM 2342 C CA . ASP A 1 297 ? 12.656 -2.853 15.759 1.00 94.00 297 ASP A CA 1
ATOM 2343 C C . ASP A 1 297 ? 12.062 -2.116 16.980 1.00 94.00 297 ASP A C 1
ATOM 2345 O O . ASP A 1 297 ? 10.835 -2.006 17.113 1.00 94.00 297 ASP A O 1
ATOM 2349 N N . PRO A 1 298 ? 12.913 -1.578 17.881 1.00 94.12 298 PRO A N 1
ATOM 2350 C CA . PRO A 1 298 ? 12.485 -0.829 19.064 1.00 94.12 298 PRO A CA 1
ATOM 2351 C C . PRO A 1 298 ? 11.583 0.374 18.773 1.00 94.12 298 PRO A C 1
ATOM 2353 O O . PRO A 1 298 ? 10.826 0.793 19.651 1.00 94.12 298 PRO A O 1
ATOM 2356 N N . GLU A 1 299 ? 11.626 0.944 17.562 1.00 92.06 299 GLU A N 1
ATOM 2357 C CA . GLU A 1 299 ? 10.743 2.055 17.206 1.00 92.06 299 GLU A CA 1
ATOM 2358 C C . GLU A 1 299 ? 9.269 1.641 17.130 1.00 92.06 299 GLU A C 1
ATOM 2360 O O . GLU A 1 299 ? 8.394 2.492 17.332 1.00 92.06 299 GLU A O 1
ATOM 2365 N N . TYR A 1 300 ? 9.002 0.359 16.860 1.00 92.94 300 TYR A N 1
ATOM 2366 C CA . TYR A 1 300 ? 7.659 -0.211 16.765 1.00 92.94 300 TYR A CA 1
ATOM 2367 C C . TYR A 1 300 ? 7.305 -1.059 17.987 1.00 92.94 300 TYR A C 1
ATOM 2369 O O . TYR A 1 300 ? 6.210 -0.909 18.528 1.00 92.94 300 TYR A O 1
ATOM 2377 N N . SER A 1 301 ? 8.221 -1.898 18.480 1.00 94.75 301 SER A N 1
ATOM 2378 C CA . SER A 1 301 ? 7.932 -2.777 19.624 1.00 94.75 301 SER A CA 1
ATOM 2379 C C . SER A 1 301 ? 7.664 -2.022 20.929 1.00 94.75 301 SER A C 1
ATOM 2381 O O . SER A 1 301 ? 6.974 -2.541 21.803 1.00 94.75 301 SER A O 1
ATOM 2383 N N . ARG A 1 302 ? 8.090 -0.755 21.042 1.00 94.62 302 ARG A N 1
ATOM 2384 C CA . ARG A 1 302 ? 7.723 0.131 22.164 1.00 94.62 302 ARG A CA 1
ATOM 2385 C C . ARG A 1 302 ? 6.218 0.384 22.316 1.00 94.62 302 ARG A C 1
ATOM 2387 O O . ARG A 1 302 ? 5.800 0.837 23.374 1.00 94.62 302 ARG A O 1
ATOM 2394 N N . PHE A 1 303 ? 5.420 0.150 21.271 1.00 94.25 303 PHE A N 1
ATOM 2395 C CA . PHE A 1 303 ? 3.960 0.298 21.323 1.00 94.25 303 PHE A CA 1
ATOM 2396 C C . PHE A 1 303 ? 3.251 -0.967 21.820 1.00 94.25 303 PHE A C 1
ATOM 2398 O O . PHE A 1 303 ? 2.038 -0.949 22.020 1.00 94.25 303 PHE A O 1
ATOM 2405 N N . TYR A 1 304 ? 3.980 -2.069 22.007 1.00 96.44 304 TYR A N 1
ATOM 2406 C CA . TYR A 1 304 ? 3.392 -3.326 22.439 1.00 96.44 304 TYR A CA 1
ATOM 2407 C C . TYR A 1 304 ? 2.900 -3.256 23.883 1.00 96.44 304 TYR A C 1
ATOM 2409 O O . TYR A 1 304 ? 3.524 -2.656 24.755 1.00 96.44 304 TYR A O 1
ATOM 2417 N N . ASN A 1 305 ? 1.811 -3.972 24.139 1.00 96.94 305 ASN A N 1
ATOM 2418 C CA . ASN A 1 305 ? 1.334 -4.293 25.477 1.00 96.94 305 ASN A CA 1
ATOM 2419 C C . ASN A 1 305 ? 0.794 -5.737 25.506 1.00 96.94 305 ASN A C 1
ATOM 2421 O O . ASN A 1 305 ? 0.863 -6.454 24.499 1.00 96.94 305 ASN A O 1
ATOM 2425 N N . ASP A 1 306 ? 0.249 -6.165 26.643 1.00 97.69 306 ASP A N 1
ATOM 2426 C CA . ASP A 1 306 ? -0.240 -7.535 26.858 1.00 97.69 306 ASP A CA 1
ATOM 2427 C C . ASP A 1 306 ? -1.417 -7.940 25.951 1.00 97.69 306 ASP A C 1
ATOM 2429 O O . ASP A 1 306 ? -1.637 -9.128 25.726 1.00 97.69 306 ASP A O 1
ATOM 2433 N N . ALA A 1 307 ? -2.150 -6.979 25.381 1.00 98.06 307 ALA A N 1
ATOM 2434 C CA . ALA A 1 307 ? -3.255 -7.228 24.454 1.00 98.06 307 ALA A CA 1
ATOM 2435 C C . ALA A 1 307 ? -2.802 -7.445 22.997 1.00 98.06 307 ALA A C 1
ATOM 2437 O O . ALA A 1 307 ? -3.617 -7.793 22.140 1.00 98.06 307 ALA A O 1
ATOM 2438 N N . TRP A 1 308 ? -1.519 -7.239 22.686 1.00 98.25 308 TRP A N 1
ATOM 2439 C CA . TRP A 1 308 ? -0.991 -7.462 21.340 1.00 98.25 308 TRP A CA 1
ATOM 2440 C C . TRP A 1 308 ? -0.692 -8.940 21.092 1.00 98.25 308 TRP A C 1
ATOM 2442 O O . TRP A 1 308 ? -0.033 -9.597 21.899 1.00 98.25 308 TRP A O 1
ATOM 2452 N N . VAL A 1 309 ? -1.097 -9.442 19.928 1.00 98.31 309 VAL A N 1
ATOM 2453 C CA . VAL A 1 309 ? -1.058 -10.877 19.596 1.00 98.31 309 VAL A CA 1
ATOM 2454 C C . VAL A 1 309 ? -0.241 -11.159 18.342 1.00 98.31 309 VAL A C 1
ATOM 2456 O O . VAL A 1 309 ? 0.124 -10.255 17.599 1.00 98.31 309 VAL A O 1
ATOM 2459 N N . ARG A 1 310 ? 0.030 -12.436 18.076 1.00 97.50 310 ARG A N 1
ATOM 2460 C CA . ARG A 1 310 ? 0.486 -12.912 16.763 1.00 97.50 310 ARG A CA 1
ATOM 2461 C C . ARG A 1 310 ? -0.713 -13.235 15.872 1.00 97.50 310 ARG A C 1
ATOM 2463 O O . ARG A 1 310 ? -1.778 -13.550 16.410 1.00 97.50 310 ARG A O 1
ATOM 2470 N N . PRO A 1 311 ? -0.562 -13.204 14.536 1.00 95.62 311 PRO A N 1
ATOM 2471 C CA . PRO A 1 311 ? -1.583 -13.752 13.649 1.00 95.62 311 PRO A CA 1
ATOM 2472 C C . PRO A 1 311 ? -1.851 -15.225 13.975 1.00 95.62 311 PRO A C 1
ATOM 2474 O O . PRO A 1 311 ? -0.971 -15.943 14.459 1.00 95.62 311 PRO A O 1
ATOM 2477 N N . SER A 1 312 ? -3.072 -15.683 13.708 1.00 93.12 312 SER A N 1
ATOM 2478 C CA . SER A 1 312 ? -3.426 -17.082 13.950 1.00 93.12 312 SER A CA 1
ATOM 2479 C C . SER A 1 312 ? -2.672 -18.036 13.022 1.00 93.12 312 SER A C 1
ATOM 2481 O O . SER A 1 312 ? -2.239 -17.658 11.932 1.00 93.12 312 SER A O 1
ATOM 2483 N N . ALA A 1 313 ? -2.523 -19.292 13.453 1.00 91.25 313 ALA A N 1
ATOM 2484 C CA . ALA A 1 313 ? -1.811 -20.311 12.684 1.00 91.25 313 ALA A CA 1
ATOM 2485 C C . ALA A 1 313 ? -2.430 -20.528 11.291 1.00 91.25 313 ALA A C 1
ATOM 2487 O O . ALA A 1 313 ? -1.693 -20.645 10.317 1.00 91.25 313 ALA A O 1
ATOM 2488 N N . ASP A 1 314 ? -3.760 -20.474 11.179 1.00 91.38 314 ASP A N 1
ATOM 2489 C CA . ASP A 1 314 ? -4.487 -20.635 9.909 1.00 91.38 314 ASP A CA 1
ATOM 2490 C C . ASP A 1 314 ? -4.293 -19.455 8.937 1.00 91.38 314 ASP A C 1
ATOM 2492 O O . ASP A 1 314 ? -4.605 -19.549 7.750 1.00 91.38 314 ASP A O 1
ATOM 2496 N N . GLU A 1 315 ? -3.767 -18.329 9.423 1.00 93.31 315 GLU A N 1
ATOM 2497 C CA . GLU A 1 315 ? -3.433 -17.146 8.623 1.00 93.31 315 GLU A CA 1
ATOM 2498 C C . GLU A 1 315 ? -1.940 -17.094 8.254 1.00 93.31 315 GLU A C 1
ATOM 2500 O O . GLU A 1 315 ? -1.476 -16.150 7.597 1.00 93.31 315 GLU A O 1
ATOM 2505 N N . ARG A 1 316 ? -1.177 -18.120 8.653 1.00 92.81 316 ARG A N 1
ATOM 2506 C CA . ARG A 1 316 ? 0.222 -18.307 8.281 1.00 92.81 316 ARG A CA 1
ATOM 2507 C C . ARG A 1 316 ? 0.332 -19.228 7.062 1.00 92.81 316 ARG A C 1
ATOM 2509 O O . ARG A 1 316 ? 0.001 -20.406 7.158 1.00 92.81 316 ARG A O 1
ATOM 2516 N N . PRO A 1 317 ? 0.825 -18.730 5.915 1.00 91.75 317 PRO A N 1
ATOM 2517 C CA . PRO A 1 317 ? 1.007 -19.557 4.733 1.00 91.75 317 PRO A CA 1
ATOM 2518 C C . PRO A 1 317 ? 2.161 -20.545 4.931 1.00 91.75 317 PRO A C 1
ATOM 2520 O O . PRO A 1 317 ? 3.102 -20.293 5.694 1.00 91.75 317 PRO A O 1
ATOM 2523 N N . ALA A 1 318 ? 2.136 -21.647 4.184 1.00 92.25 318 ALA A N 1
ATOM 2524 C CA . ALA A 1 318 ? 3.267 -22.563 4.140 1.00 92.25 318 ALA A CA 1
ATOM 2525 C C . ALA A 1 318 ? 4.497 -21.846 3.556 1.00 92.25 318 ALA A C 1
ATOM 2527 O O . ALA A 1 318 ? 4.378 -21.068 2.609 1.00 92.25 318 ALA A O 1
ATOM 2528 N N . GLY A 1 319 ? 5.689 -22.079 4.108 1.00 89.62 319 GLY A N 1
ATOM 2529 C CA . GLY A 1 319 ? 6.904 -21.432 3.608 1.00 89.62 319 GLY A CA 1
ATOM 2530 C C . GLY A 1 319 ? 7.065 -19.962 4.014 1.00 89.62 319 GLY A C 1
ATOM 2531 O O . GLY A 1 319 ? 7.904 -19.270 3.432 1.00 89.62 319 GLY A O 1
ATOM 2532 N N . ALA A 1 320 ? 6.276 -19.455 4.971 1.00 89.06 320 ALA A N 1
ATOM 2533 C CA . ALA A 1 320 ? 6.329 -18.065 5.438 1.00 89.06 320 ALA A CA 1
ATOM 2534 C C . ALA A 1 320 ? 7.748 -17.607 5.827 1.00 89.06 320 ALA A C 1
ATOM 2536 O O . ALA A 1 320 ? 8.137 -16.476 5.553 1.00 89.06 320 ALA A O 1
ATOM 2537 N N . GLU A 1 321 ? 8.560 -18.494 6.399 1.00 90.94 321 GLU A N 1
ATOM 2538 C CA . GLU A 1 321 ? 9.959 -18.253 6.765 1.00 90.94 321 GLU A CA 1
ATOM 2539 C C . GLU A 1 321 ? 10.856 -17.897 5.568 1.00 90.94 321 GLU A C 1
ATOM 2541 O O . GLU A 1 321 ? 11.837 -17.168 5.713 1.00 90.94 321 GLU A O 1
ATOM 2546 N N . THR A 1 322 ? 10.499 -18.334 4.356 1.00 87.50 322 THR A N 1
ATOM 2547 C CA . THR A 1 322 ? 11.212 -17.957 3.123 1.00 87.50 322 THR A CA 1
ATOM 2548 C C . THR A 1 322 ? 10.936 -16.508 2.709 1.00 87.50 322 THR A C 1
ATOM 2550 O O . THR A 1 322 ? 11.673 -15.923 1.904 1.00 87.50 322 THR A O 1
ATOM 2553 N N . ILE A 1 323 ? 9.890 -15.903 3.276 1.00 88.69 323 ILE A N 1
ATOM 2554 C CA . ILE A 1 323 ? 9.492 -14.519 3.049 1.00 88.69 323 ILE A CA 1
ATOM 2555 C C . ILE A 1 323 ? 10.150 -13.656 4.115 1.00 88.69 323 ILE A C 1
ATOM 2557 O O . ILE A 1 323 ? 9.600 -13.408 5.184 1.00 88.69 323 ILE A O 1
ATOM 2561 N N . GLU A 1 324 ? 11.373 -13.219 3.810 1.00 86.25 324 GLU A N 1
ATOM 2562 C CA . GLU A 1 324 ? 12.140 -12.294 4.658 1.00 86.25 324 GLU A CA 1
ATOM 2563 C C . GLU A 1 324 ? 12.304 -12.798 6.106 1.00 86.25 324 GLU A C 1
ATOM 2565 O O . GLU A 1 324 ? 12.284 -12.009 7.045 1.00 86.25 324 GLU A O 1
ATOM 2570 N N . GLY A 1 325 ? 12.447 -14.115 6.296 1.00 86.62 325 GLY A N 1
ATOM 2571 C CA . GLY A 1 325 ? 12.573 -14.720 7.625 1.00 86.62 325 GLY A CA 1
ATOM 2572 C C . GLY A 1 325 ? 11.249 -14.856 8.379 1.00 86.62 325 GLY A C 1
ATOM 2573 O O . GLY A 1 325 ? 11.267 -15.016 9.593 1.00 86.62 325 GLY A O 1
ATOM 2574 N N . GLY A 1 326 ? 10.107 -14.780 7.688 1.00 89.12 326 GLY A N 1
ATOM 2575 C CA . GLY A 1 326 ? 8.787 -14.791 8.319 1.00 89.12 326 GLY A CA 1
ATOM 2576 C C . GLY A 1 326 ? 8.394 -13.428 8.874 1.00 89.12 326 GLY A C 1
ATOM 2577 O O . GLY A 1 326 ? 7.698 -13.361 9.871 1.00 89.12 326 GLY A O 1
ATOM 2578 N N . CYS A 1 327 ? 8.823 -12.338 8.237 1.00 90.50 327 CYS A N 1
ATOM 2579 C CA . CYS A 1 327 ? 8.799 -10.984 8.801 1.00 90.50 327 CYS A CA 1
ATOM 2580 C C . CYS A 1 327 ? 7.418 -10.462 9.262 1.00 90.50 327 CYS A C 1
ATOM 2582 O O . CYS A 1 327 ? 7.361 -9.541 10.079 1.00 90.50 327 CYS A O 1
ATOM 2584 N N . TYR A 1 328 ? 6.321 -11.027 8.748 1.00 91.50 328 TYR A N 1
ATOM 2585 C CA . TYR A 1 328 ? 4.939 -10.658 9.088 1.00 91.50 328 TYR A CA 1
ATOM 2586 C C . TYR A 1 328 ? 4.284 -11.563 10.142 1.00 91.50 328 TYR A C 1
ATOM 2588 O O . TYR A 1 328 ? 3.177 -11.263 10.576 1.00 91.50 328 TYR A O 1
ATOM 2596 N N . TRP A 1 329 ? 4.931 -12.664 10.520 1.00 93.56 329 TRP A N 1
ATOM 2597 C CA . TRP A 1 329 ? 4.456 -13.627 11.518 1.00 93.56 329 TRP A CA 1
ATOM 2598 C C . TRP A 1 329 ? 5.383 -13.599 12.729 1.00 93.56 329 TRP A C 1
ATOM 2600 O O . TRP A 1 329 ? 4.909 -13.884 13.845 1.00 93.56 329 TRP A O 1
#

Sequence (329 aa):
MKTRPLSKALVTVLKLIGKVVAKICPSAMALPPCDLDNDEANDLVRGWLEHPDGQGHMATKLGTYELKAFLCFYSHAHGLRGTDVANMLRYRYPLLRSMRHSLRRLTNNAGFFPASEEAGLRYAELVAADFPLADLLVSYQKEEWYPLSLGLLAGAKRCPPWGYLDPYRYRRPWSAALAGKRVLVVHPFADTIRRQYDRRAELFPGTDVLPGFASLRCIRAVQSIAGNAVPYRTWFDALDAMKREMDAEDYDVALIGCGAYGFHLAAHAKRRGKVGLHMASYVQLLFGIRGARWDADPEYSRFYNDAWVRPSADERPAGAETIEGGCYW